Protein AF-A0A7S0H0P0-F1 (afdb_monomer_lite)

pLDDT: mean 80.47, std 17.63, range [34.38, 97.94]

Foldseek 3Di:
DPPDPVCVVCVCVQAHADDHDDDQDADPDPVCVVVRVVSVVVVVVSVPGDHDHDDDDDPVRVVVVVVVVVVVVVVVVVVCVVVVPDDPPPDDDDDDDDDDDDDDDPDDDPVVPVVVVVVVVVVVVVVVVVVVVVVVVVVVVVVVVVVVVVVVVVVVVVVVVVVVVVVVVVVVVVVVVVVVVVVVVVVVVVVVVVVVVVVVVVVVVVVVVVVVVVVVVVVVVVVVVVVVVVVVVVVD

Secondary structure (DSSP, 8-state):
--S-HHHHHTTTTTTSSS-----------GGGHHHHHHHHHHHHHHHT----------HHHHHHHHHHHHHHHHHHHHHHHHTTPPP---S------------------SSHHHHHHHHHHHHHHHHHHHHHHHHHHHHHHHHHHHHHHHHHHHHHHHHHHHHHHHHHHHHHHHHHHHHHHHHHHHHHHHHHHHHHHHHHHHHHHHHHHHHHHHHHHHHHHHHHHHHHHHHHTT--

Sequence (236 aa):
YRDSKLTRLLQDSLGGNTKTVMIAAASPADYNYDETLSTLRYANRAKNIKNKPVKNEDPKDALLREYQEEIKRLKQMLQMQQTGAPMPTDGPVDPAGPKVRVQQGMVKVVEEQEDIGLMKQELVHAQQEAERKAKEMEDRLIEEREKIEELMREREQMLKGESSQIAQLMNEREALMKEKEALRQKMAENQARKEKLKKTKGLGALLKKAKKSQETAGENNTVSDQKQEAAKLKEW

Radius of gyration: 52.79 Å; chains: 1; bounding box: 122×43×160 Å

InterPro domains:
  IPR001752 Kinesin motor domain [PF00225] (1-49)
  IPR001752 Kinesin motor domain [PS50067] (1-49)
  IPR027417 P-loop containing nucleoside triphosphate hydrolase [SSF52540] (1-83)
  IPR036961 Kinesin motor domain superfamily [G3DSA:3.40.850.10] (1-87)

Organism: NCBI:txid1561963

Structure (mmCIF, N/CA/C/O backbone):
data_AF-A0A7S0H0P0-F1
#
_entry.id   AF-A0A7S0H0P0-F1
#
loop_
_atom_site.group_PDB
_atom_site.id
_atom_site.type_symbol
_atom_site.label_atom_id
_atom_site.label_alt_id
_atom_site.label_comp_id
_atom_site.label_asym_id
_atom_site.label_entity_id
_atom_site.label_seq_id
_atom_site.pdbx_PDB_ins_code
_atom_site.Cartn_x
_atom_site.Cartn_y
_atom_site.Cartn_z
_atom_site.occupancy
_atom_site.B_iso_or_equiv
_atom_site.auth_seq_id
_atom_site.auth_comp_id
_atom_site.auth_asym_id
_atom_site.auth_atom_id
_atom_site.pdbx_PDB_model_num
ATOM 1 N N . TYR A 1 1 ? -12.595 -8.031 -4.115 1.00 88.81 1 TYR A N 1
ATOM 2 C CA . TYR A 1 1 ? -11.388 -7.833 -3.276 1.00 88.81 1 TYR A CA 1
ATOM 3 C C . TYR A 1 1 ? -10.431 -9.025 -3.242 1.00 88.81 1 TYR A C 1
ATOM 5 O O . TYR A 1 1 ? -9.311 -8.843 -2.788 1.00 88.81 1 TYR A O 1
ATOM 13 N N . ARG A 1 2 ? -10.822 -10.248 -3.648 1.00 94.25 2 ARG A N 1
ATOM 14 C CA . ARG A 1 2 ? -9.946 -11.435 -3.530 1.00 94.25 2 ARG A CA 1
ATOM 15 C C . ARG A 1 2 ? -9.185 -11.793 -4.808 1.00 94.25 2 ARG A C 1
ATOM 17 O O . ARG A 1 2 ? -8.190 -12.501 -4.719 1.00 94.25 2 ARG A O 1
ATOM 24 N N . ASP A 1 3 ? -9.601 -11.250 -5.946 1.00 93.12 3 ASP A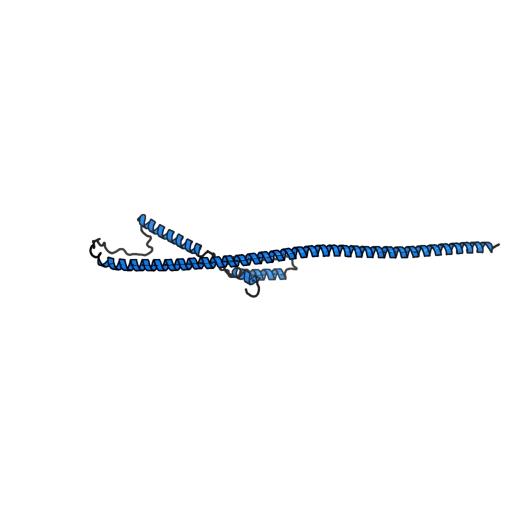 N 1
ATOM 25 C CA . ASP A 1 3 ? -9.036 -11.594 -7.256 1.00 93.12 3 ASP A CA 1
ATOM 26 C C . ASP A 1 3 ? -7.611 -11.054 -7.451 1.00 93.12 3 ASP A C 1
ATOM 28 O O . ASP A 1 3 ? -6.857 -11.562 -8.275 1.00 93.12 3 ASP A O 1
ATOM 32 N N . SER A 1 4 ? -7.203 -10.037 -6.681 1.00 96.94 4 SER A N 1
ATOM 33 C CA . SER A 1 4 ? -5.834 -9.519 -6.711 1.00 96.94 4 SER A CA 1
ATOM 34 C C . SER A 1 4 ? -5.355 -9.036 -5.345 1.00 96.94 4 SER A C 1
ATOM 36 O O . SER A 1 4 ? -6.129 -8.529 -4.532 1.00 96.94 4 SER A O 1
ATOM 38 N N . LYS A 1 5 ? -4.039 -9.127 -5.108 1.00 96.31 5 LYS A N 1
ATOM 39 C CA . LYS A 1 5 ? -3.403 -8.600 -3.886 1.00 96.31 5 LYS A CA 1
ATOM 40 C C . LYS A 1 5 ? -3.644 -7.093 -3.724 1.00 96.31 5 LYS A C 1
ATOM 42 O O . LYS A 1 5 ? -3.907 -6.640 -2.617 1.00 96.31 5 LYS A O 1
ATOM 47 N N . LEU A 1 6 ? -3.623 -6.339 -4.827 1.00 95.88 6 LEU A N 1
ATOM 48 C CA . LEU A 1 6 ? -3.887 -4.898 -4.819 1.00 95.88 6 LEU A CA 1
ATOM 49 C C . LEU A 1 6 ? -5.306 -4.583 -4.328 1.00 95.88 6 LEU A C 1
ATOM 51 O O . LEU A 1 6 ? -5.476 -3.777 -3.420 1.00 95.88 6 LEU A O 1
ATOM 55 N N . THR A 1 7 ? -6.327 -5.252 -4.876 1.00 94.38 7 THR A N 1
ATOM 56 C CA . THR A 1 7 ? -7.722 -5.014 -4.456 1.00 94.38 7 THR A CA 1
ATOM 57 C C . THR A 1 7 ? -8.013 -5.515 -3.045 1.00 94.38 7 THR A C 1
ATOM 59 O O . THR A 1 7 ? -8.966 -5.046 -2.430 1.00 94.38 7 THR A O 1
ATOM 62 N N . ARG A 1 8 ? -7.188 -6.422 -2.511 1.00 95.19 8 ARG A N 1
ATOM 63 C CA . ARG A 1 8 ? -7.243 -6.839 -1.108 1.00 95.19 8 ARG A CA 1
ATOM 64 C C . ARG A 1 8 ? -6.708 -5.760 -0.171 1.00 95.19 8 ARG A C 1
ATOM 66 O O . ARG A 1 8 ? -7.333 -5.487 0.843 1.00 95.19 8 ARG A O 1
ATOM 73 N N . LEU A 1 9 ? -5.589 -5.128 -0.523 1.00 94.81 9 LEU A N 1
ATOM 74 C CA . LEU A 1 9 ? -5.034 -4.012 0.254 1.00 94.81 9 LEU A CA 1
ATOM 75 C C . LEU A 1 9 ? -5.927 -2.766 0.194 1.00 94.81 9 LEU A C 1
ATOM 77 O O . LEU A 1 9 ? -6.021 -2.027 1.163 1.00 94.81 9 LEU A O 1
ATOM 81 N N . LEU A 1 10 ? -6.609 -2.547 -0.932 1.00 95.19 10 LEU A N 1
ATOM 82 C CA . LEU A 1 10 ? -7.503 -1.404 -1.136 1.00 95.19 10 LEU A CA 1
ATOM 83 C C . LEU A 1 10 ? -8.953 -1.658 -0.698 1.00 95.19 10 LEU A C 1
ATOM 85 O O . LEU A 1 10 ? -9.823 -0.846 -1.010 1.00 95.19 10 LEU A O 1
ATOM 89 N N . GLN A 1 11 ? -9.230 -2.762 -0.002 1.00 93.81 11 GLN A N 1
ATOM 90 C CA . GLN A 1 11 ? -10.586 -3.125 0.410 1.00 93.81 11 GLN A CA 1
ATOM 91 C C . GLN A 1 11 ? -11.253 -2.011 1.232 1.00 93.81 11 GLN A C 1
ATOM 93 O O . GLN A 1 11 ? -12.392 -1.643 0.945 1.00 93.81 11 GLN A O 1
ATOM 98 N N . ASP A 1 12 ? -10.526 -1.419 2.181 1.00 92.94 12 ASP A N 1
ATOM 99 C CA . ASP A 1 12 ? -11.063 -0.345 3.025 1.00 92.94 12 ASP A CA 1
ATOM 100 C C . ASP A 1 12 ? -11.246 0.970 2.258 1.00 92.94 12 ASP A C 1
ATOM 102 O O . ASP A 1 12 ? -12.177 1.735 2.520 1.00 92.94 12 ASP A O 1
ATOM 106 N N . SER A 1 13 ? -10.413 1.196 1.242 1.00 93.38 13 SER A N 1
ATOM 107 C CA . SER A 1 13 ? -10.471 2.376 0.379 1.00 93.38 13 SER A CA 1
ATOM 108 C C . SER A 1 13 ? -11.647 2.358 -0.604 1.00 93.38 13 SER A C 1
ATOM 110 O O . SER A 1 13 ? -12.082 3.417 -1.051 1.00 93.38 13 SER A O 1
ATOM 112 N N . LEU A 1 14 ? -12.177 1.188 -0.964 1.00 92.06 14 LEU A N 1
ATOM 113 C CA . LEU A 1 14 ? -13.203 1.034 -2.005 1.00 92.06 14 LEU A CA 1
ATOM 114 C C . LEU A 1 14 ? -14.554 0.579 -1.434 1.00 92.06 14 LEU A C 1
ATOM 116 O O . LEU A 1 14 ? -15.193 -0.308 -1.986 1.00 92.06 14 LEU A O 1
ATOM 120 N N . GLY A 1 15 ? -15.006 1.203 -0.347 1.00 88.69 15 GLY A N 1
ATOM 121 C CA . GLY A 1 15 ? -16.297 0.910 0.288 1.00 88.69 15 GLY A CA 1
ATOM 122 C C . GLY A 1 15 ? -16.217 0.604 1.784 1.00 88.69 15 GLY A C 1
ATOM 123 O O . GLY A 1 15 ? -17.213 0.169 2.360 1.00 88.69 15 GLY A O 1
ATOM 124 N N . GLY A 1 16 ? -15.058 0.808 2.416 1.00 93.62 16 GLY A N 1
ATOM 125 C CA . GLY A 1 16 ? -14.845 0.576 3.842 1.00 93.62 16 GLY A CA 1
ATOM 126 C C . GLY A 1 16 ? -14.662 1.859 4.654 1.00 93.62 16 GLY A C 1
ATOM 127 O O . GLY A 1 16 ? -15.247 2.912 4.365 1.00 93.62 16 GLY A O 1
ATOM 128 N N . ASN A 1 17 ? -13.855 1.742 5.709 1.00 94.44 17 ASN A N 1
ATOM 129 C CA . ASN A 1 17 ? -13.573 2.810 6.658 1.00 94.44 17 ASN A CA 1
ATOM 130 C C . ASN A 1 17 ? -12.356 3.642 6.219 1.00 94.44 17 ASN A C 1
ATOM 132 O O . ASN A 1 17 ? -11.269 3.540 6.784 1.00 94.44 17 ASN A O 1
ATOM 136 N N . THR A 1 18 ? -12.508 4.447 5.168 1.00 95.06 18 THR A N 1
ATOM 137 C CA . THR A 1 18 ? -11.457 5.367 4.700 1.00 95.06 18 THR A CA 1
ATOM 138 C C . THR A 1 18 ? -12.072 6.541 3.938 1.00 95.06 18 THR A C 1
ATOM 140 O O . THR A 1 18 ? -13.067 6.387 3.226 1.00 95.06 18 THR A O 1
ATOM 143 N N . LYS A 1 19 ? -11.473 7.732 4.059 1.00 94.31 19 LYS A N 1
ATOM 144 C CA . LYS A 1 19 ? -11.759 8.871 3.173 1.00 94.31 19 LYS A CA 1
ATOM 145 C C . LYS A 1 19 ? -10.871 8.765 1.936 1.00 94.31 19 LYS A C 1
ATOM 147 O O . LYS A 1 19 ? -9.679 9.045 2.011 1.00 94.31 19 LYS A O 1
ATOM 152 N N . THR A 1 20 ? -11.446 8.344 0.816 1.00 95.06 20 THR A N 1
ATOM 153 C CA . THR A 1 20 ? -10.679 8.004 -0.389 1.00 95.06 20 THR A CA 1
ATOM 154 C C . THR A 1 20 ? -10.850 9.055 -1.475 1.00 95.06 20 THR A C 1
ATOM 156 O O . THR A 1 20 ? -11.963 9.493 -1.758 1.00 95.06 20 THR A O 1
ATOM 159 N N . VAL A 1 21 ? -9.737 9.429 -2.110 1.00 95.12 21 VAL A N 1
ATOM 160 C CA . VAL A 1 21 ? -9.695 10.308 -3.284 1.00 95.12 21 VAL A CA 1
ATOM 161 C C . VAL A 1 21 ? -9.002 9.557 -4.413 1.00 95.12 21 VAL A C 1
ATOM 163 O O . VAL A 1 21 ? -7.935 8.981 -4.216 1.00 95.12 21 VAL A O 1
ATOM 166 N N . MET A 1 22 ? -9.608 9.565 -5.599 1.00 95.62 22 MET A N 1
ATOM 167 C CA . MET A 1 22 ? -9.016 9.008 -6.811 1.00 95.62 22 MET A CA 1
ATOM 168 C C . MET A 1 22 ? -8.622 10.149 -7.750 1.00 95.62 22 MET A C 1
ATOM 170 O O . MET A 1 22 ? -9.451 10.998 -8.071 1.00 95.62 22 MET A O 1
ATOM 174 N N . ILE A 1 23 ? -7.374 10.140 -8.218 1.00 96.50 23 ILE A N 1
ATOM 175 C CA . ILE A 1 23 ? -6.881 11.063 -9.244 1.00 96.50 23 ILE A CA 1
ATOM 176 C C . ILE A 1 23 ? -6.783 10.292 -10.558 1.00 96.50 23 ILE A C 1
ATOM 178 O O . ILE A 1 23 ? -6.072 9.293 -10.646 1.00 96.50 23 ILE A O 1
ATOM 182 N N . ALA A 1 24 ? -7.511 10.750 -11.572 1.00 96.75 24 ALA A N 1
ATOM 183 C CA . ALA A 1 24 ? -7.422 10.216 -12.923 1.00 96.75 24 ALA A CA 1
ATOM 184 C C . ALA A 1 24 ? -6.449 11.074 -13.740 1.00 96.75 24 ALA A C 1
ATOM 186 O O . ALA A 1 24 ? -6.715 12.249 -13.983 1.00 96.75 24 ALA A O 1
ATOM 187 N N . ALA A 1 25 ? -5.329 10.487 -14.156 1.00 95.62 25 ALA A N 1
ATOM 188 C CA . ALA A 1 25 ? -4.399 11.120 -15.082 1.00 95.62 25 ALA A CA 1
ATOM 189 C C . ALA A 1 25 ? -4.774 10.727 -16.516 1.00 95.62 25 ALA A C 1
ATOM 191 O O . ALA A 1 25 ? -4.884 9.541 -16.818 1.00 95.62 25 ALA A O 1
ATOM 192 N N . ALA A 1 26 ? -4.978 11.715 -17.384 1.00 96.00 26 ALA A N 1
ATOM 193 C CA . ALA A 1 26 ? -5.356 11.505 -18.778 1.00 96.00 26 ALA A CA 1
ATOM 194 C C . ALA A 1 26 ? -4.515 12.386 -19.706 1.00 96.00 26 ALA A C 1
ATOM 196 O O . ALA A 1 26 ? -4.108 13.487 -19.331 1.00 96.00 26 ALA A O 1
ATOM 197 N N . SER A 1 27 ? -4.266 11.893 -20.920 1.00 96.75 27 SER A N 1
ATOM 198 C CA . SER A 1 27 ? -3.537 12.628 -21.952 1.00 96.75 27 SER A CA 1
ATOM 199 C C . SER A 1 27 ? -4.519 13.347 -22.883 1.00 96.75 27 SER A C 1
ATOM 201 O O . SER A 1 27 ? -5.499 12.727 -23.304 1.00 96.75 27 SER A O 1
ATOM 203 N N . PRO A 1 28 ? -4.267 14.620 -23.242 1.00 95.00 28 PRO A N 1
ATOM 204 C CA . PRO A 1 28 ? -5.107 15.357 -24.184 1.00 95.00 28 PRO A CA 1
ATOM 205 C C . PRO A 1 28 ? -4.844 14.990 -25.655 1.00 95.00 28 PRO A C 1
ATOM 207 O O . PRO A 1 28 ? -5.491 15.551 -26.534 1.00 95.00 28 PRO A O 1
ATOM 210 N N . ALA A 1 29 ? -3.883 14.107 -25.942 1.00 97.25 29 ALA A N 1
ATOM 211 C CA . ALA A 1 29 ? -3.539 13.739 -27.310 1.00 97.25 29 ALA A CA 1
ATOM 212 C C . ALA A 1 29 ? -4.622 12.866 -27.970 1.00 97.25 29 ALA A C 1
ATOM 214 O O . ALA A 1 29 ? -5.203 11.985 -27.335 1.00 97.25 29 ALA A O 1
ATOM 215 N N . ASP A 1 30 ? -4.843 13.088 -29.262 1.00 95.75 30 ASP A N 1
ATOM 216 C CA . ASP A 1 30 ? -5.843 12.420 -30.099 1.00 95.75 30 ASP A CA 1
ATOM 217 C C . ASP A 1 30 ? -5.628 10.904 -30.199 1.00 95.75 30 ASP A C 1
ATOM 219 O O . ASP A 1 30 ? -6.574 10.132 -30.055 1.00 95.75 30 ASP A O 1
ATOM 223 N N . TYR A 1 31 ? -4.381 10.458 -30.341 1.00 96.75 31 TYR A N 1
ATOM 224 C CA . TYR A 1 31 ? -4.048 9.032 -30.386 1.00 96.75 31 TYR A CA 1
ATOM 225 C C . TYR A 1 31 ? -4.326 8.285 -29.067 1.00 96.75 31 TYR A C 1
ATOM 227 O O . TYR A 1 31 ? -4.373 7.059 -29.065 1.00 96.75 31 TYR A O 1
ATOM 235 N N . ASN A 1 32 ? -4.531 8.998 -27.951 1.00 96.56 32 ASN A N 1
ATOM 236 C CA . ASN A 1 32 ? -4.882 8.421 -26.647 1.00 96.56 32 ASN A CA 1
ATOM 237 C C . ASN A 1 32 ? -6.390 8.473 -26.354 1.00 96.56 32 ASN A C 1
ATOM 239 O O . ASN A 1 32 ? -6.796 8.203 -25.222 1.00 96.56 32 ASN A O 1
ATOM 243 N N . TYR A 1 33 ? -7.224 8.836 -27.333 1.00 97.19 33 TYR A N 1
ATOM 244 C CA . TYR A 1 33 ? -8.657 9.050 -27.131 1.00 97.19 33 TYR A CA 1
ATOM 245 C C . TYR A 1 33 ? -9.350 7.875 -26.420 1.00 97.19 33 TYR A C 1
ATOM 247 O O . TYR A 1 33 ? -10.044 8.086 -25.421 1.00 97.19 33 TYR A O 1
ATOM 255 N N . ASP A 1 34 ? -9.110 6.641 -26.871 1.00 97.06 34 ASP A N 1
ATOM 256 C CA . ASP A 1 34 ? -9.764 5.444 -26.326 1.00 97.06 34 ASP A CA 1
ATOM 257 C C . ASP A 1 34 ? -9.352 5.144 -24.874 1.00 97.06 34 ASP A C 1
ATOM 259 O O . ASP A 1 34 ? -10.194 4.806 -24.030 1.00 97.06 34 ASP A O 1
ATOM 263 N N . GLU A 1 35 ? -8.073 5.328 -24.544 1.00 97.69 35 GLU A N 1
ATOM 264 C CA . GLU A 1 35 ? -7.543 5.129 -23.188 1.00 97.69 35 GLU A CA 1
ATOM 265 C C . GLU A 1 35 ? -8.005 6.232 -22.230 1.00 97.69 35 GLU A C 1
ATOM 267 O O . GLU A 1 35 ? -8.423 5.964 -21.096 1.00 97.69 35 GLU A O 1
ATOM 272 N N . THR A 1 36 ? -8.015 7.482 -22.698 1.00 97.94 36 THR A N 1
ATOM 273 C CA . THR A 1 36 ? -8.554 8.622 -21.950 1.00 97.94 36 THR A CA 1
ATOM 274 C C . THR A 1 36 ? -10.043 8.413 -21.660 1.00 97.94 36 THR A C 1
ATOM 276 O O . THR A 1 36 ? -10.481 8.584 -20.518 1.00 97.94 36 THR A O 1
ATOM 279 N N . LEU A 1 37 ? -10.828 7.958 -22.642 1.00 96.81 37 LEU A N 1
ATOM 280 C CA . LEU A 1 37 ? -12.247 7.652 -22.456 1.00 96.81 37 LEU A CA 1
ATOM 281 C C . LEU A 1 37 ? -12.459 6.510 -21.451 1.00 96.81 37 LEU A C 1
ATOM 283 O O . LEU A 1 37 ? -13.327 6.604 -20.576 1.00 96.81 37 LEU A O 1
ATOM 287 N N . SER A 1 38 ? -11.657 5.449 -21.537 1.00 97.94 38 SER A N 1
ATOM 288 C CA . SER A 1 38 ? -11.712 4.310 -20.612 1.00 97.94 38 SER A CA 1
ATOM 289 C C . SER A 1 38 ? -11.380 4.723 -19.175 1.00 97.94 38 SER A C 1
ATOM 291 O O . SER A 1 38 ? -12.109 4.367 -18.240 1.00 97.94 38 SER A O 1
ATOM 293 N N . THR A 1 39 ? -10.356 5.561 -19.003 1.00 97.88 39 THR A N 1
ATOM 294 C CA . THR A 1 39 ? -9.951 6.130 -17.711 1.00 97.88 39 THR A CA 1
ATOM 295 C C . THR A 1 39 ? -11.067 6.977 -17.101 1.00 97.88 39 THR A C 1
ATOM 297 O O . THR A 1 39 ? -11.439 6.774 -15.943 1.00 97.88 39 THR A O 1
ATOM 300 N N . LEU A 1 40 ? -11.673 7.877 -17.883 1.00 97.25 40 LEU A N 1
ATOM 301 C CA . LEU A 1 40 ? -12.772 8.733 -17.425 1.00 97.25 40 LEU A CA 1
ATOM 302 C C . LEU A 1 40 ? -14.022 7.928 -17.052 1.00 97.25 40 LEU A C 1
ATOM 304 O O . LEU A 1 40 ? -14.654 8.197 -16.028 1.00 97.25 40 LEU A O 1
ATOM 308 N N . ARG A 1 41 ? -14.363 6.894 -17.831 1.00 97.50 41 ARG A N 1
ATOM 309 C CA . ARG A 1 41 ? -15.471 5.978 -17.507 1.00 97.50 41 ARG A CA 1
ATOM 310 C C . ARG A 1 41 ? -15.224 5.233 -16.199 1.00 97.50 41 ARG A C 1
ATOM 312 O O . ARG A 1 41 ? -16.153 5.046 -15.412 1.00 97.50 41 ARG A O 1
ATOM 319 N N . TYR A 1 42 ? -13.990 4.801 -15.951 1.00 97.38 42 TYR A N 1
ATOM 320 C CA . TYR A 1 42 ? -13.629 4.176 -14.684 1.00 97.38 42 TYR A CA 1
ATOM 321 C C . TYR A 1 42 ? -13.715 5.171 -13.518 1.00 97.38 42 TYR A C 1
ATOM 323 O O . TYR A 1 42 ? -14.364 4.863 -12.520 1.00 97.38 42 TYR A O 1
ATOM 331 N N . ALA A 1 43 ? -13.177 6.384 -13.673 1.00 97.62 43 ALA A N 1
ATOM 332 C CA . ALA A 1 43 ? -13.280 7.444 -12.668 1.00 97.62 43 ALA A CA 1
ATOM 333 C C . ALA A 1 43 ? -14.741 7.782 -12.327 1.00 97.62 43 ALA A C 1
ATOM 335 O O . ALA A 1 43 ? -15.086 7.924 -11.155 1.00 97.62 43 ALA A O 1
ATOM 336 N N . ASN A 1 44 ? -15.624 7.837 -13.328 1.00 96.50 44 ASN A N 1
ATOM 337 C CA . ASN A 1 44 ? -17.049 8.075 -13.108 1.00 96.50 44 ASN A CA 1
ATOM 338 C C . ASN A 1 44 ? -17.706 6.954 -12.283 1.00 96.50 44 ASN A C 1
ATOM 340 O O . ASN A 1 44 ? -18.500 7.222 -11.385 1.00 96.50 44 ASN A O 1
ATOM 344 N N . ARG A 1 45 ? -17.342 5.688 -12.530 1.00 96.44 45 ARG A N 1
ATOM 345 C CA . ARG A 1 45 ? -17.805 4.565 -11.695 1.00 96.44 45 ARG A CA 1
ATOM 346 C C . ARG A 1 45 ? -17.260 4.659 -10.271 1.00 96.44 45 ARG A C 1
ATOM 348 O O . ARG A 1 45 ? -18.025 4.497 -9.325 1.00 96.44 45 ARG A O 1
ATOM 355 N N . ALA A 1 46 ? -15.971 4.962 -10.122 1.00 95.00 46 ALA A N 1
ATOM 356 C CA . ALA A 1 46 ? -15.317 5.088 -8.822 1.00 95.00 46 ALA A CA 1
ATOM 357 C C . ALA A 1 46 ? -15.906 6.229 -7.975 1.00 95.00 46 ALA A C 1
ATOM 359 O O . ALA A 1 46 ? -16.089 6.062 -6.773 1.00 95.00 46 ALA A O 1
ATOM 360 N N . LYS A 1 47 ? -16.296 7.348 -8.602 1.00 95.06 47 LYS A N 1
ATOM 361 C CA . LYS A 1 47 ? -16.978 8.477 -7.945 1.00 95.06 47 LYS A CA 1
ATOM 362 C C . LYS A 1 47 ? -18.262 8.063 -7.216 1.00 95.06 47 LYS A C 1
ATOM 364 O O . LYS A 1 47 ? -18.628 8.686 -6.224 1.00 95.06 47 LYS A O 1
ATOM 369 N N . ASN A 1 48 ? -18.952 7.032 -7.701 1.00 94.62 48 ASN A N 1
ATOM 370 C CA . ASN A 1 48 ? -20.223 6.584 -7.130 1.00 94.62 48 ASN A CA 1
ATOM 371 C C . ASN A 1 48 ? -20.056 5.622 -5.942 1.00 94.62 48 ASN A C 1
ATOM 373 O O . ASN A 1 48 ? -21.051 5.243 -5.321 1.00 94.62 48 ASN A O 1
ATOM 377 N N . ILE A 1 49 ? -18.824 5.228 -5.609 1.00 94.44 49 ILE A N 1
ATOM 378 C CA . ILE A 1 49 ? -18.539 4.387 -4.446 1.00 94.44 49 ILE A CA 1
ATOM 379 C C . ILE A 1 49 ? -18.712 5.229 -3.178 1.00 94.44 49 ILE A C 1
ATOM 381 O O . ILE A 1 49 ? -18.108 6.290 -3.028 1.00 94.44 49 ILE A O 1
ATOM 385 N N . LYS A 1 50 ? -19.553 4.754 -2.253 1.00 93.94 50 LYS A N 1
ATOM 386 C CA . LYS A 1 50 ? -19.824 5.423 -0.975 1.00 93.94 50 LYS A CA 1
ATOM 387 C C . LYS A 1 50 ? -19.069 4.724 0.152 1.00 93.94 50 LYS A C 1
ATOM 389 O O . LYS A 1 50 ? -19.418 3.604 0.516 1.00 93.94 50 LYS A O 1
ATOM 394 N N . ASN A 1 51 ? -18.090 5.413 0.732 1.00 94.06 51 ASN A N 1
ATOM 395 C CA . ASN A 1 51 ? -17.381 4.945 1.925 1.00 94.06 51 ASN A CA 1
ATOM 396 C C . ASN A 1 51 ? -18.097 5.403 3.204 1.00 94.06 51 ASN A C 1
ATOM 398 O O . ASN A 1 51 ? -18.822 6.402 3.201 1.00 94.06 51 ASN A O 1
ATOM 402 N N . LYS A 1 52 ? -17.861 4.690 4.310 1.00 93.50 52 LYS A N 1
ATOM 403 C CA . LYS A 1 52 ? -18.384 5.023 5.644 1.00 93.50 52 LYS A CA 1
ATOM 404 C C . LYS A 1 52 ? -17.215 5.229 6.611 1.00 93.50 52 LYS A C 1
ATOM 406 O O . LYS A 1 52 ? -16.907 4.323 7.383 1.00 93.50 52 LYS A O 1
ATOM 411 N N . PRO A 1 53 ? -16.520 6.378 6.539 1.00 93.06 53 PRO A N 1
ATOM 412 C CA . PRO A 1 53 ? -15.401 6.646 7.425 1.00 93.06 53 PRO A CA 1
ATOM 413 C C . PRO A 1 53 ? -15.895 6.846 8.865 1.00 93.06 53 PRO A C 1
ATOM 415 O O . PRO A 1 53 ? -16.758 7.682 9.124 1.00 93.06 53 PRO A O 1
ATOM 418 N N . VAL A 1 54 ? -15.311 6.098 9.791 1.00 90.31 54 VAL A N 1
ATOM 419 C CA . VAL A 1 54 ? -15.500 6.162 11.239 1.00 90.31 54 VAL A CA 1
ATOM 420 C C . VAL A 1 54 ? -14.149 6.502 11.859 1.00 90.31 54 VAL A C 1
ATOM 422 O O . VAL A 1 54 ? -13.104 6.044 11.396 1.00 90.31 54 VAL A O 1
ATOM 425 N N . LYS A 1 55 ? -14.150 7.345 12.893 1.00 88.44 55 LYS A N 1
ATOM 426 C CA . LYS A 1 55 ? -12.919 7.677 13.609 1.00 88.44 55 LYS A CA 1
ATOM 427 C C . LYS A 1 55 ? -12.432 6.425 14.341 1.00 88.44 55 LYS A C 1
ATOM 429 O O . LYS A 1 55 ? -13.148 5.896 15.184 1.00 88.44 55 LYS A O 1
ATOM 434 N N . ASN A 1 56 ? -11.234 5.963 13.999 1.00 87.12 56 ASN A N 1
ATOM 435 C CA . ASN A 1 56 ? -10.580 4.874 14.714 1.00 87.12 56 ASN A CA 1
ATOM 436 C C . ASN A 1 56 ? -10.018 5.456 16.010 1.00 87.12 56 ASN A C 1
ATOM 438 O O . ASN A 1 56 ? -9.011 6.160 15.984 1.00 87.12 56 ASN A O 1
ATOM 442 N N . GLU A 1 57 ? -10.729 5.237 17.107 1.00 84.12 57 GLU A N 1
ATOM 443 C CA . GLU A 1 57 ? -10.273 5.565 18.454 1.00 84.12 57 GLU A CA 1
ATOM 444 C C . GLU A 1 57 ? -9.867 4.268 19.140 1.00 84.12 57 GLU A C 1
ATOM 446 O O . GLU A 1 57 ? -10.539 3.245 18.980 1.00 84.12 57 GLU A O 1
ATOM 451 N N . ASP A 1 58 ? -8.773 4.306 19.896 1.00 86.25 58 ASP A N 1
ATOM 452 C CA . ASP A 1 58 ? -8.412 3.169 20.726 1.00 86.25 58 ASP A CA 1
ATOM 453 C C . ASP A 1 58 ? -9.498 2.951 21.787 1.00 86.25 58 ASP A C 1
ATOM 455 O O . ASP A 1 58 ? -10.038 3.919 22.330 1.00 86.25 58 ASP A O 1
ATOM 459 N N . PRO A 1 59 ? -9.824 1.696 22.139 1.00 79.50 59 PRO A N 1
ATOM 460 C CA . PRO A 1 59 ? -10.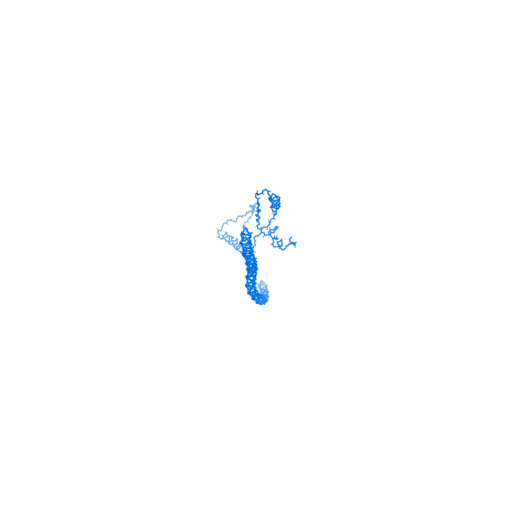878 1.403 23.111 1.00 79.50 59 PRO A CA 1
ATOM 461 C C . PRO A 1 59 ? -10.615 2.065 24.471 1.00 79.50 59 PRO A C 1
ATOM 463 O O . PRO A 1 59 ? -11.551 2.437 25.172 1.00 79.50 59 PRO A O 1
ATOM 466 N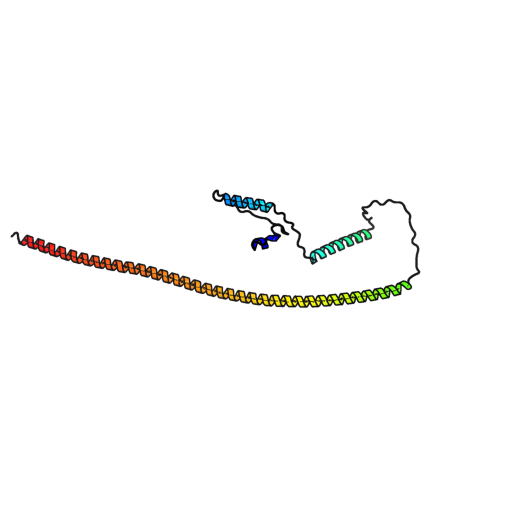 N . LYS A 1 60 ? -9.338 2.269 24.820 1.00 82.81 60 LYS A N 1
ATOM 467 C CA . LYS A 1 60 ? -8.926 3.007 26.020 1.00 82.81 60 LYS A CA 1
ATOM 468 C C . LYS A 1 60 ? -9.245 4.499 25.918 1.00 82.81 60 LYS A C 1
ATOM 470 O O . LYS A 1 60 ? -9.750 5.063 26.881 1.00 82.81 60 LYS A O 1
ATOM 475 N N . ASP A 1 61 ? -8.999 5.116 24.765 1.00 83.12 61 ASP A N 1
ATOM 476 C CA . ASP A 1 61 ? -9.254 6.541 24.532 1.00 83.12 61 ASP A CA 1
ATOM 477 C C . ASP A 1 61 ? -10.751 6.839 24.421 1.00 83.12 61 ASP A C 1
ATOM 479 O O . ASP A 1 61 ? -11.220 7.853 24.938 1.00 83.12 61 ASP A O 1
ATOM 483 N N . ALA A 1 62 ? -11.515 5.935 23.800 1.00 82.81 62 ALA A N 1
ATOM 484 C CA . ALA A 1 62 ? -12.971 6.012 23.755 1.00 82.81 62 ALA A CA 1
ATOM 485 C C . ALA A 1 62 ? -13.569 5.960 25.171 1.00 82.81 62 ALA A C 1
ATOM 487 O O . ALA A 1 62 ? -14.361 6.830 25.536 1.00 82.81 62 ALA A O 1
ATOM 488 N N . LEU A 1 63 ? -13.121 4.999 25.990 1.00 85.31 63 LEU A N 1
ATOM 489 C CA . LEU A 1 63 ? -13.559 4.853 27.379 1.00 85.31 63 LEU A CA 1
ATOM 490 C C . LEU A 1 63 ? -13.126 6.045 28.244 1.00 85.31 63 LEU A C 1
ATOM 492 O O . LEU A 1 63 ? -13.895 6.543 29.061 1.00 85.31 63 LEU A O 1
ATOM 496 N N . LEU A 1 64 ? -11.905 6.548 28.044 1.00 86.19 64 LEU A N 1
ATOM 497 C CA . LEU A 1 64 ? -11.412 7.721 28.756 1.00 86.19 64 LEU A CA 1
ATOM 498 C C . LEU A 1 64 ? -12.228 8.972 28.406 1.00 86.19 64 LEU A C 1
ATOM 500 O O . LEU A 1 64 ? -12.516 9.769 29.299 1.00 86.19 64 LEU A O 1
ATOM 504 N N . ARG A 1 65 ? -12.636 9.139 27.141 1.00 86.12 65 ARG A N 1
ATOM 505 C CA . ARG A 1 65 ? -13.513 10.240 26.722 1.00 86.12 65 ARG A CA 1
ATOM 506 C C . ARG A 1 65 ? -14.890 10.129 27.368 1.00 86.12 65 ARG A C 1
ATOM 508 O O . ARG A 1 65 ? -15.373 11.120 27.905 1.00 86.12 65 ARG A O 1
ATOM 515 N N . GLU A 1 66 ? -15.483 8.940 27.365 1.00 88.25 66 GLU A N 1
ATOM 516 C CA . GLU A 1 66 ? -16.774 8.683 28.012 1.00 88.25 66 GLU A CA 1
ATOM 517 C C . GLU A 1 66 ? -16.714 8.987 29.516 1.00 88.25 66 GLU A C 1
ATOM 519 O O . GLU A 1 66 ? -17.548 9.726 30.039 1.00 88.25 66 GLU A O 1
ATOM 524 N N . TYR A 1 67 ? -15.661 8.537 30.205 1.00 89.69 67 TYR A N 1
ATOM 525 C CA . TYR A 1 67 ? -15.444 8.875 31.612 1.00 89.69 67 TYR A CA 1
ATOM 526 C C . TYR A 1 67 ? -15.230 10.371 31.840 1.00 89.69 67 TYR A C 1
ATOM 528 O O . TYR A 1 67 ? -15.749 10.920 32.810 1.00 89.69 67 TYR A O 1
ATOM 536 N N . GLN A 1 68 ? -14.497 11.066 30.970 1.00 87.94 68 GLN A N 1
ATOM 537 C CA . GLN A 1 68 ? -14.327 12.517 31.080 1.00 87.94 68 GLN A CA 1
ATOM 538 C C . GLN A 1 68 ? -15.644 13.273 30.864 1.00 87.94 68 GLN A C 1
ATOM 540 O O . GLN A 1 68 ? -15.912 14.244 31.579 1.00 87.94 68 GLN A O 1
ATOM 545 N N . GLU A 1 69 ? -16.467 12.839 29.909 1.00 91.25 69 GLU A N 1
ATOM 546 C CA . GLU A 1 69 ? -17.793 13.399 29.646 1.00 91.25 69 GLU A CA 1
ATOM 547 C C . GLU A 1 69 ? -18.733 13.178 30.838 1.00 91.25 69 GLU A C 1
ATOM 549 O O . GLU A 1 69 ? -19.372 14.132 31.293 1.00 91.25 69 GLU A O 1
ATOM 554 N N . GLU A 1 70 ? -18.740 11.979 31.423 1.00 90.62 70 GLU A N 1
ATOM 555 C CA . GLU A 1 70 ? -19.568 11.669 32.590 1.00 90.62 70 GLU A CA 1
ATOM 556 C C . GLU A 1 70 ? -19.088 12.419 33.843 1.00 90.62 70 GLU A C 1
ATOM 558 O O . GLU A 1 70 ? -19.889 13.036 34.546 1.00 90.62 70 GLU A O 1
ATOM 563 N N . ILE A 1 71 ? -17.771 12.505 34.081 1.00 92.19 71 ILE A N 1
ATOM 564 C CA . ILE A 1 71 ? -17.209 13.336 35.160 1.00 92.19 71 ILE A CA 1
ATOM 565 C C . ILE A 1 71 ? -17.623 14.800 34.978 1.00 92.19 71 ILE A C 1
ATOM 567 O O . ILE A 1 71 ? -17.961 15.475 35.953 1.00 92.19 71 ILE A O 1
ATOM 571 N N . LYS A 1 72 ? -17.596 15.320 33.746 1.00 91.25 72 LYS A N 1
ATOM 572 C CA . LYS A 1 72 ? -17.999 16.700 33.456 1.00 91.25 72 LYS A CA 1
ATOM 573 C C . LYS A 1 72 ? -19.488 16.913 33.726 1.00 91.25 72 LYS A C 1
ATOM 575 O O . LYS A 1 72 ? -19.838 17.907 34.363 1.00 91.25 72 LYS A O 1
ATOM 580 N N . ARG A 1 73 ? -20.344 15.985 33.294 1.00 92.19 73 ARG A N 1
ATOM 581 C CA . ARG A 1 73 ? -21.792 16.015 33.536 1.00 92.19 73 ARG A CA 1
ATOM 582 C C . ARG A 1 73 ? -22.112 16.000 35.030 1.00 92.19 73 ARG A C 1
ATOM 584 O O . ARG A 1 73 ? -22.852 16.858 35.507 1.00 92.19 73 ARG A O 1
ATOM 591 N N . LEU A 1 74 ? -21.499 15.087 35.781 1.00 88.19 74 LEU A N 1
ATOM 592 C CA . LEU A 1 74 ? -21.687 14.970 37.227 1.00 88.19 74 LEU A CA 1
ATOM 593 C C . LEU A 1 74 ? -21.190 16.217 37.968 1.00 88.19 74 LEU A C 1
ATOM 595 O O . LEU A 1 74 ? -21.876 16.726 38.854 1.00 88.19 74 LEU A O 1
ATOM 599 N N . LYS A 1 75 ? -20.037 16.773 37.572 1.00 86.12 75 LYS A N 1
ATOM 600 C CA . LYS A 1 75 ? -19.537 18.042 38.124 1.00 86.12 75 LYS A CA 1
ATOM 601 C C . LYS A 1 75 ? -20.491 19.205 37.853 1.00 86.12 75 LYS A C 1
ATOM 603 O O . LYS A 1 75 ? -20.705 20.012 38.751 1.00 86.12 75 LYS A O 1
ATOM 608 N N . GLN A 1 76 ? -21.086 19.281 36.662 1.00 85.75 76 GLN A N 1
ATOM 609 C CA . GLN A 1 76 ? -22.093 20.300 36.347 1.00 85.75 76 GLN A CA 1
ATOM 610 C C . GLN A 1 76 ? -23.353 20.145 37.206 1.00 85.75 76 GLN A C 1
ATOM 612 O O . GLN A 1 76 ? -23.836 21.137 37.745 1.00 85.75 76 GLN A O 1
ATOM 617 N N . MET A 1 77 ? -23.843 18.917 37.402 1.00 83.69 77 MET A N 1
ATOM 618 C CA . MET A 1 77 ? -24.991 18.646 38.277 1.00 83.69 77 MET A CA 1
ATOM 619 C C . MET A 1 77 ? -24.716 19.052 39.731 1.00 83.69 77 MET A C 1
ATOM 621 O O . MET A 1 77 ? -25.527 19.741 40.345 1.00 83.69 77 MET A O 1
ATOM 625 N N . LEU A 1 78 ? -23.543 18.699 40.262 1.00 82.38 78 LEU A N 1
ATOM 626 C CA . LEU A 1 78 ? -23.117 19.092 41.609 1.00 82.38 78 LEU A CA 1
ATOM 627 C C . LEU A 1 78 ? -22.983 20.614 41.751 1.00 82.38 78 LEU A C 1
ATOM 629 O O . LEU A 1 78 ? -23.381 21.181 42.766 1.00 82.38 78 LEU A O 1
ATOM 633 N N . GLN A 1 79 ? -22.458 21.288 40.727 1.00 79.06 79 GLN A N 1
ATOM 634 C CA . GLN A 1 79 ? -22.303 22.742 40.723 1.00 79.06 79 GLN A CA 1
ATOM 635 C C . GLN A 1 79 ? -23.658 23.466 40.655 1.00 79.06 79 GLN A C 1
ATOM 637 O O . GLN A 1 79 ? -23.853 24.474 41.336 1.00 79.06 79 GLN A O 1
ATOM 642 N N . MET A 1 80 ? -24.621 22.932 39.899 1.00 71.94 80 MET A N 1
ATOM 643 C CA . MET A 1 80 ? -26.005 23.423 39.877 1.00 71.94 80 MET A CA 1
ATOM 644 C C . MET A 1 80 ? -26.703 23.220 41.230 1.00 71.94 80 MET A C 1
ATOM 646 O O . MET A 1 80 ? -27.393 24.116 41.710 1.00 71.94 80 MET A O 1
ATOM 650 N N . GLN A 1 81 ? -26.457 22.091 41.899 1.00 69.44 81 GLN A N 1
ATOM 651 C CA . GLN A 1 81 ? -27.019 21.799 43.219 1.00 69.44 81 GLN A CA 1
ATOM 652 C C . GLN A 1 81 ? -26.418 22.679 44.332 1.00 69.44 81 GLN A C 1
ATOM 654 O O . GLN A 1 81 ? -27.131 23.083 45.247 1.00 69.44 81 GLN A O 1
ATOM 659 N N . GLN A 1 82 ? -25.129 23.032 44.238 1.00 64.62 82 GLN A N 1
ATOM 660 C CA . GLN A 1 82 ? -24.449 23.930 45.187 1.00 64.62 82 GLN A CA 1
ATOM 661 C C . GLN A 1 82 ? -24.814 25.411 45.010 1.00 64.62 82 GLN A C 1
ATOM 663 O O . GLN A 1 82 ? -24.708 26.180 45.962 1.00 64.62 82 GLN A O 1
ATOM 668 N N . THR A 1 83 ? -25.244 25.823 43.816 1.00 57.44 83 THR A N 1
ATOM 669 C CA . THR A 1 83 ? -25.614 27.221 43.520 1.00 57.44 83 THR A CA 1
ATOM 670 C C . THR A 1 83 ? -27.098 27.523 43.739 1.00 57.44 83 THR A C 1
ATOM 672 O O . THR A 1 83 ? -27.511 28.669 43.579 1.00 57.44 83 THR A O 1
ATOM 675 N N . GLY A 1 84 ? -27.904 26.531 44.140 1.00 53.62 84 GLY A N 1
ATOM 676 C CA . GLY A 1 84 ? -29.325 26.712 44.460 1.00 53.62 84 GLY A CA 1
ATOM 677 C C . GLY A 1 84 ? -30.191 27.164 43.277 1.00 53.62 84 GLY A C 1
ATOM 678 O O . GLY A 1 84 ? -31.315 27.617 43.485 1.00 53.62 84 GLY A O 1
ATOM 679 N N . ALA A 1 85 ? -29.681 27.070 42.046 1.00 53.78 85 ALA A N 1
ATOM 680 C CA . ALA A 1 85 ? -30.421 27.442 40.849 1.00 53.78 85 ALA A CA 1
ATOM 681 C C . ALA A 1 85 ? -31.448 26.346 40.497 1.00 53.78 85 ALA A C 1
ATOM 683 O O . ALA A 1 85 ? -31.134 25.158 40.623 1.00 53.78 85 ALA A O 1
ATOM 684 N N . PRO A 1 86 ? -32.668 26.704 40.050 1.00 51.47 86 PRO A N 1
ATOM 685 C CA . PRO A 1 86 ? -33.672 25.713 39.708 1.00 51.47 86 PRO A CA 1
ATOM 686 C C . PRO A 1 86 ? -33.220 24.905 38.490 1.00 51.47 86 PRO A C 1
ATOM 688 O O . PRO A 1 86 ? -32.767 25.456 37.487 1.00 51.47 86 PRO A O 1
ATOM 691 N N . MET A 1 87 ? -33.362 23.586 38.602 1.00 53.69 87 MET A N 1
ATOM 692 C CA . MET A 1 87 ? -33.183 22.632 37.510 1.00 53.69 87 MET A CA 1
ATOM 693 C C . MET A 1 87 ? -34.034 23.061 36.302 1.00 53.69 87 MET A C 1
ATOM 695 O O . MET A 1 87 ? -35.213 23.366 36.498 1.00 53.69 87 MET A O 1
ATOM 699 N N . PRO A 1 88 ? -33.520 23.038 35.058 1.00 48.53 88 PRO A N 1
ATOM 700 C CA . PRO A 1 88 ? -34.388 23.074 33.895 1.00 48.53 88 PRO A CA 1
ATOM 701 C C . PRO A 1 88 ? -35.085 21.713 33.809 1.00 48.53 88 PRO A C 1
ATOM 703 O O . PRO A 1 88 ? -34.547 20.736 33.294 1.00 48.53 88 PRO A O 1
ATOM 706 N N . THR A 1 89 ? -36.269 21.631 34.410 1.00 47.84 89 THR A N 1
ATOM 707 C CA . THR A 1 89 ? -37.203 20.529 34.211 1.00 47.84 89 THR A CA 1
ATOM 708 C C . THR A 1 89 ? -37.904 20.760 32.878 1.00 47.84 89 THR A C 1
ATOM 710 O O . THR A 1 89 ? -38.905 21.471 32.819 1.00 47.84 89 THR A O 1
ATOM 713 N N . ASP A 1 90 ? -37.386 20.177 31.799 1.00 46.53 90 ASP A N 1
ATOM 714 C CA . ASP A 1 90 ? -38.192 19.987 30.593 1.00 46.53 90 ASP A CA 1
ATOM 715 C C . ASP A 1 90 ? -39.210 18.876 30.876 1.00 46.53 90 ASP A C 1
ATOM 717 O O . ASP A 1 90 ? -38.941 17.683 30.745 1.00 46.53 90 ASP A O 1
ATOM 721 N N . GLY A 1 91 ? -40.379 19.298 31.353 1.00 44.00 91 GLY A N 1
ATOM 722 C CA . GLY A 1 91 ? -41.540 18.458 31.618 1.00 44.00 91 GLY A CA 1
ATOM 723 C C . GLY A 1 91 ? -42.626 19.267 32.339 1.00 44.00 91 GLY A C 1
ATOM 724 O O . GLY A 1 91 ? -42.321 19.884 33.360 1.00 44.00 91 GLY A O 1
ATOM 725 N N . PRO A 1 92 ? -43.877 19.309 31.845 1.00 45.50 92 PRO A N 1
ATOM 726 C CA . PRO A 1 92 ? -44.935 20.075 32.491 1.00 45.50 92 PRO A CA 1
ATOM 727 C C . PRO A 1 92 ? -45.373 19.377 33.783 1.00 45.50 92 PRO A C 1
ATOM 729 O O . PRO A 1 92 ? -45.844 18.242 33.749 1.00 45.50 92 PRO A O 1
ATOM 732 N N . VAL A 1 93 ? -45.221 20.060 34.919 1.00 44.72 93 VAL A N 1
ATOM 733 C CA . VAL A 1 93 ? -45.750 19.638 36.225 1.00 44.72 93 VAL A CA 1
ATOM 734 C C . VAL A 1 93 ? -46.713 20.698 36.753 1.00 44.72 93 VAL A C 1
ATOM 736 O O . VAL A 1 93 ? -46.326 21.836 37.019 1.00 44.72 93 VAL A O 1
ATOM 739 N N . ASP A 1 94 ? -47.976 20.290 36.882 1.00 39.91 94 ASP A N 1
ATOM 740 C CA . ASP A 1 94 ? -49.075 21.014 37.525 1.00 39.91 94 ASP A CA 1
ATOM 741 C C . ASP A 1 94 ? -48.782 21.314 39.011 1.00 39.91 94 ASP A C 1
ATOM 743 O O . ASP A 1 94 ? -48.291 20.432 39.726 1.00 39.91 94 ASP A O 1
ATOM 747 N N . PRO A 1 95 ? -49.134 22.505 39.542 1.00 44.22 95 PRO A N 1
ATOM 748 C CA . PRO A 1 95 ? -48.920 22.836 40.944 1.00 44.22 95 PRO A CA 1
ATOM 749 C C . PRO A 1 95 ? -50.220 22.716 41.758 1.00 44.22 95 PRO A C 1
ATOM 751 O O . PRO A 1 95 ? -51.004 23.660 41.829 1.00 44.22 95 PRO A O 1
ATOM 754 N N . ALA A 1 96 ? -50.434 21.589 42.444 1.00 37.59 96 ALA A N 1
ATOM 755 C CA . ALA A 1 96 ? -51.395 21.513 43.553 1.00 37.59 96 ALA A CA 1
ATOM 756 C C . ALA A 1 96 ? -51.105 20.332 44.504 1.00 37.59 96 ALA A C 1
ATOM 758 O O . ALA A 1 96 ? -51.425 19.189 44.194 1.00 37.59 96 ALA A O 1
ATOM 759 N N . GLY A 1 97 ? -50.560 20.597 45.699 1.00 34.38 97 GLY A N 1
ATOM 760 C CA . GLY A 1 97 ? -50.578 19.627 46.809 1.00 34.38 97 GLY A CA 1
ATOM 761 C C . GLY A 1 97 ? -49.542 19.885 47.916 1.00 34.38 97 GLY A C 1
ATOM 762 O O . GLY A 1 97 ? -48.444 20.331 47.599 1.00 34.38 97 GLY A O 1
ATOM 763 N N . PRO A 1 98 ? -49.862 19.683 49.214 1.00 41.75 98 PRO A N 1
ATOM 764 C CA . PRO A 1 98 ? -49.311 20.500 50.296 1.00 41.75 98 PRO A CA 1
ATOM 765 C C . PRO A 1 98 ? -48.146 19.879 51.092 1.00 41.75 98 PRO A C 1
ATOM 767 O O . PRO A 1 98 ? -47.943 18.670 51.144 1.00 41.75 98 PRO A O 1
ATOM 770 N N . LYS A 1 99 ? -47.425 20.782 51.774 1.00 51.78 99 LYS A N 1
ATOM 771 C CA . LYS A 1 99 ? -46.335 20.586 52.747 1.00 51.78 99 LYS A CA 1
ATOM 772 C C . LYS A 1 99 ? -46.566 19.418 53.719 1.00 51.78 99 LYS A C 1
ATOM 774 O O . LYS A 1 99 ? -47.550 19.430 54.457 1.00 51.78 99 LYS A O 1
ATOM 779 N N . VAL A 1 100 ? -45.581 18.522 53.854 1.00 35.38 100 VAL A N 1
ATOM 780 C CA . VAL A 1 100 ? -45.517 17.542 54.955 1.00 35.38 100 VAL A CA 1
ATOM 781 C C . VAL A 1 100 ? -44.210 17.682 55.746 1.00 35.38 100 VAL A C 1
ATOM 783 O O . VAL A 1 100 ? -43.130 17.295 55.319 1.00 35.38 100 VAL A O 1
ATOM 786 N N . ARG A 1 101 ? -44.376 18.331 56.903 1.00 38.44 101 ARG A N 1
ATOM 787 C CA . ARG A 1 101 ? -43.803 18.091 58.240 1.00 38.44 101 ARG A CA 1
ATOM 788 C C . ARG A 1 101 ? -42.699 17.024 58.370 1.00 38.44 101 ARG A C 1
ATOM 790 O O . ARG A 1 101 ? -42.946 15.833 58.231 1.00 38.44 101 ARG A O 1
ATOM 797 N N . VAL A 1 102 ? -41.525 17.479 58.810 1.00 41.53 102 VAL A N 1
ATOM 798 C CA . VAL A 1 102 ? -40.455 16.651 59.387 1.00 41.53 102 VAL A CA 1
ATOM 799 C C . VAL A 1 102 ? -40.923 16.124 60.748 1.00 41.53 102 VAL A C 1
ATOM 801 O O . VAL A 1 102 ? -41.284 16.918 61.619 1.00 41.53 102 VAL A O 1
ATOM 804 N N . GLN A 1 103 ? -40.916 14.806 60.955 1.00 39.28 103 GLN A N 1
ATOM 805 C CA . GLN A 1 103 ? -40.995 14.229 62.296 1.00 39.28 103 GLN A CA 1
ATOM 806 C C . GLN A 1 103 ? -40.080 13.009 62.435 1.00 39.28 103 GLN A C 1
ATOM 808 O O . GLN A 1 103 ? -39.977 12.176 61.541 1.00 39.28 103 GLN A O 1
ATOM 813 N N . GLN A 1 104 ? -39.376 13.005 63.565 1.00 42.94 104 GLN A N 1
ATOM 814 C CA . GLN A 1 104 ? -38.337 12.080 64.005 1.00 42.94 104 GLN A CA 1
ATOM 815 C C . GLN A 1 104 ? -38.805 10.621 64.063 1.00 42.94 104 GLN A C 1
ATOM 817 O O . GLN A 1 104 ? -39.921 10.339 64.489 1.00 42.94 104 GLN A O 1
ATOM 822 N N . GLY A 1 105 ? -37.881 9.707 63.758 1.00 34.56 105 GLY A N 1
ATOM 823 C CA . GLY A 1 105 ? -37.986 8.281 64.055 1.00 34.56 105 GLY A CA 1
ATOM 824 C C . GLY A 1 105 ? -36.640 7.730 64.527 1.00 34.56 105 GLY A C 1
ATOM 825 O O . GLY A 1 105 ? -35.921 7.109 63.757 1.00 34.56 105 GLY A O 1
ATOM 826 N N . MET A 1 106 ? -36.282 7.977 65.791 1.00 38.16 106 MET A N 1
ATOM 827 C CA . MET A 1 106 ? -35.363 7.107 66.533 1.00 38.16 106 MET A CA 1
ATOM 828 C C . MET A 1 106 ? -36.205 5.940 67.047 1.00 38.16 106 MET A C 1
ATOM 830 O O . MET A 1 106 ? -37.049 6.189 67.893 1.00 38.16 106 MET A O 1
ATOM 834 N N . VAL A 1 107 ? -36.026 4.735 66.501 1.00 43.62 107 VAL A N 1
ATOM 835 C CA . VAL A 1 107 ? -36.136 3.392 67.125 1.00 43.62 107 VAL A CA 1
ATOM 836 C C . VAL A 1 107 ? -36.129 2.392 65.958 1.00 43.62 107 VAL A C 1
ATOM 838 O O . VAL A 1 107 ? -37.146 2.255 65.286 1.00 43.62 107 VAL A O 1
ATOM 841 N N . LYS A 1 108 ? -34.965 1.768 65.708 1.00 39.88 108 LYS A N 1
ATOM 842 C CA . LYS A 1 108 ? -34.683 0.500 64.982 1.00 39.88 108 LYS A CA 1
ATOM 843 C C . LYS A 1 108 ? -33.210 0.529 64.531 1.00 39.88 108 LYS A C 1
ATOM 845 O O . LYS A 1 108 ? -32.923 0.811 63.384 1.00 39.88 108 LYS A O 1
ATOM 850 N N . VAL A 1 109 ? -32.258 0.362 65.455 1.00 44.19 109 VAL A N 1
ATOM 851 C CA . VAL A 1 109 ? -30.804 0.385 65.133 1.00 44.19 109 VAL A CA 1
ATOM 852 C C . VAL A 1 109 ? -30.102 -0.917 65.554 1.00 44.19 109 VAL A C 1
ATOM 854 O O . VAL A 1 109 ? -28.903 -1.059 65.368 1.00 44.19 109 VAL A O 1
ATOM 857 N N . VAL A 1 110 ? -30.829 -1.895 66.110 1.00 44.81 110 VAL A N 1
ATOM 858 C CA . VAL A 1 110 ? -30.209 -3.104 66.689 1.00 44.81 110 VAL A CA 1
ATOM 859 C C . VAL A 1 110 ? -30.385 -4.352 65.808 1.00 44.81 110 VAL A C 1
ATOM 861 O O . VAL A 1 110 ? -29.458 -5.143 65.736 1.00 44.81 110 VAL A O 1
ATOM 864 N N . GLU A 1 111 ? -31.485 -4.499 65.054 1.00 43.78 111 GLU A N 1
ATOM 865 C CA . GLU A 1 111 ? -31.658 -5.630 64.109 1.00 43.78 111 GLU A CA 1
ATOM 866 C C . GLU A 1 111 ? -30.912 -5.432 62.771 1.00 43.78 111 GLU A C 1
ATOM 868 O O . GLU A 1 111 ? -30.438 -6.395 62.187 1.00 43.78 111 GLU A O 1
ATOM 873 N N . GLU A 1 112 ? -30.698 -4.190 62.315 1.00 44.69 112 GLU A N 1
ATOM 874 C CA . GLU A 1 112 ? -29.925 -3.893 61.088 1.00 44.69 112 GLU A CA 1
ATOM 875 C C . GLU A 1 112 ? -28.404 -4.119 61.236 1.00 44.69 112 GLU A C 1
ATOM 877 O O . GLU A 1 112 ? -27.672 -4.093 60.247 1.00 44.69 112 GLU A O 1
ATOM 882 N N . GLN A 1 113 ? -27.887 -4.325 62.454 1.00 46.38 113 GLN A N 1
ATOM 883 C CA . GLN A 1 113 ? -26.445 -4.494 62.681 1.00 46.38 113 GLN A CA 1
ATOM 884 C C . GLN A 1 113 ? -25.922 -5.896 62.324 1.00 46.38 113 GLN A C 1
ATOM 886 O O . GLN A 1 113 ? -24.758 -6.003 61.929 1.00 46.38 113 GLN A O 1
ATOM 891 N N . GLU A 1 114 ? -26.748 -6.945 62.415 1.00 51.16 114 GLU A N 1
ATOM 892 C CA . GLU A 1 114 ? -26.351 -8.316 62.044 1.00 51.16 114 GLU A CA 1
ATOM 893 C C . GLU A 1 114 ? -26.322 -8.507 60.516 1.00 51.16 114 GLU A C 1
ATOM 895 O O . GLU A 1 114 ? -25.345 -9.040 59.981 1.00 51.16 114 GLU A O 1
ATOM 900 N N . ASP A 1 115 ? -27.303 -7.950 59.796 1.00 55.47 115 ASP A N 1
ATOM 901 C CA . ASP A 1 115 ? -27.373 -7.997 58.326 1.00 55.47 115 ASP A CA 1
ATOM 902 C C . ASP A 1 115 ? -26.224 -7.221 57.652 1.00 55.47 115 ASP A C 1
ATOM 904 O O . ASP A 1 115 ? -25.630 -7.684 56.676 1.00 55.47 115 ASP A O 1
ATOM 908 N N . ILE A 1 116 ? -25.820 -6.070 58.208 1.00 61.56 116 ILE A N 1
ATOM 909 C CA . ILE A 1 116 ? -24.655 -5.308 57.718 1.00 61.56 116 ILE A CA 1
ATOM 910 C C . ILE A 1 116 ? -23.345 -6.085 57.938 1.00 61.56 116 ILE A C 1
ATOM 912 O O . ILE A 1 116 ? -22.402 -5.937 57.156 1.00 61.56 116 ILE A O 1
ATOM 916 N N . GLY A 1 117 ? -23.256 -6.896 58.997 1.00 63.94 117 GLY A N 1
ATOM 917 C CA . GLY A 1 117 ? -22.085 -7.720 59.300 1.00 63.94 117 GLY A CA 1
ATOM 918 C C . GLY A 1 117 ? -21.867 -8.822 58.265 1.00 63.94 117 GLY A C 1
ATOM 919 O O . GLY A 1 117 ? -20.770 -8.936 57.714 1.00 63.94 117 GLY A O 1
ATOM 920 N N . LEU A 1 118 ? -22.927 -9.570 57.948 1.00 67.19 118 LEU A N 1
ATOM 921 C CA . LEU A 1 118 ? -22.908 -10.627 56.932 1.00 67.19 118 LEU A CA 1
ATOM 922 C C . LEU A 1 118 ? -22.622 -10.060 55.536 1.00 67.19 118 LEU A C 1
ATOM 924 O O . LEU A 1 118 ? -21.740 -10.548 54.832 1.00 67.19 118 LEU A O 1
ATOM 928 N N . MET A 1 119 ? -23.267 -8.948 55.183 1.00 67.56 119 MET A N 1
ATOM 929 C CA . MET A 1 119 ? -23.085 -8.289 53.888 1.00 67.56 119 MET A CA 1
ATOM 930 C C . MET A 1 119 ? -21.680 -7.680 53.723 1.00 67.56 119 MET A C 1
ATOM 932 O O . MET A 1 119 ? -21.108 -7.700 52.632 1.00 67.56 119 MET A O 1
ATOM 936 N N . LYS A 1 120 ? -21.058 -7.195 54.809 1.00 71.38 120 LYS A N 1
ATOM 937 C CA . LYS A 1 120 ? -19.635 -6.807 54.812 1.00 71.38 120 LYS A CA 1
ATOM 938 C C . LYS A 1 120 ? -18.711 -8.005 54.610 1.00 71.38 120 LYS A C 1
ATOM 940 O O . LYS A 1 120 ? -17.694 -7.870 53.934 1.00 71.38 120 LYS A O 1
ATOM 945 N N . GLN A 1 121 ? -19.039 -9.155 55.191 1.00 75.75 121 GLN A N 1
ATOM 946 C CA . GLN A 1 121 ? -18.233 -10.367 55.076 1.00 75.75 121 GLN A CA 1
ATOM 947 C C . GLN A 1 121 ? -18.276 -10.935 53.648 1.00 75.75 121 GLN A C 1
ATOM 949 O O . GLN A 1 121 ? -17.232 -11.279 53.093 1.00 75.75 121 GLN A O 1
ATOM 954 N N . GLU A 1 122 ? -19.453 -10.931 53.017 1.00 80.62 122 GLU A N 1
ATOM 955 C CA . GLU A 1 122 ? -19.625 -11.276 51.601 1.00 80.62 122 GLU A CA 1
ATOM 956 C C . GLU A 1 122 ? -18.882 -10.308 50.673 1.00 80.62 122 GLU A C 1
ATOM 958 O O . GLU A 1 122 ? -18.210 -10.747 49.740 1.00 80.62 122 GLU A O 1
ATOM 963 N N . LEU A 1 123 ? -18.929 -9.000 50.950 1.00 77.12 123 LEU A N 1
ATOM 964 C CA . LEU A 1 123 ? -18.207 -7.997 50.163 1.00 77.12 123 LEU A CA 1
ATOM 965 C C . LEU A 1 123 ? -16.688 -8.207 50.221 1.00 77.12 123 LEU A C 1
ATOM 967 O O . LEU A 1 123 ? -16.014 -8.105 49.198 1.00 77.12 123 LEU A O 1
ATOM 971 N N . VAL A 1 124 ? -16.147 -8.532 51.399 1.00 84.56 124 VAL A N 1
ATOM 972 C CA . VAL A 1 124 ? -14.718 -8.832 51.570 1.00 84.56 124 VAL A CA 1
ATOM 973 C C . VAL A 1 124 ? -14.336 -10.115 50.832 1.00 84.56 124 VAL A C 1
ATOM 975 O O . VAL A 1 124 ? -13.299 -10.144 50.170 1.00 84.56 124 VAL A O 1
ATOM 978 N N . HIS A 1 125 ? -15.173 -11.155 50.882 1.00 84.00 125 HIS A N 1
ATOM 979 C CA . HIS A 1 125 ? -14.933 -12.391 50.133 1.00 84.00 125 HIS A CA 1
ATOM 980 C C . HIS A 1 125 ? -14.968 -12.146 48.615 1.00 84.00 125 HIS A C 1
ATOM 982 O O . HIS A 1 125 ? -14.069 -12.575 47.894 1.00 84.00 125 HIS A O 1
ATOM 988 N N . ALA A 1 126 ? -15.949 -11.378 48.131 1.00 82.44 126 ALA A N 1
ATOM 989 C CA . ALA A 1 126 ? -16.056 -10.988 46.728 1.00 82.44 126 ALA A CA 1
ATOM 990 C C . ALA A 1 126 ? -14.866 -10.124 46.268 1.00 82.44 126 ALA A C 1
ATOM 992 O O . ALA A 1 126 ? -14.358 -10.314 45.162 1.00 82.44 126 ALA A O 1
ATOM 993 N N . GLN A 1 127 ? -14.378 -9.213 47.117 1.00 78.44 127 GLN A N 1
ATOM 994 C CA . GLN A 1 127 ? -13.170 -8.427 46.848 1.00 78.44 127 GLN A CA 1
ATOM 995 C C . GLN A 1 127 ? -11.915 -9.305 46.782 1.00 78.44 127 GLN A C 1
ATOM 997 O O . GLN A 1 127 ? -11.118 -9.144 45.861 1.00 78.44 127 GLN A O 1
ATOM 1002 N N . GLN A 1 128 ? -11.753 -10.261 47.699 1.00 86.44 128 GLN A N 1
ATOM 1003 C CA . GLN A 1 128 ? -10.617 -11.188 47.688 1.00 86.44 128 GLN A CA 1
ATOM 1004 C C . GLN A 1 128 ? -10.631 -12.111 46.464 1.00 86.44 128 GLN A C 1
ATOM 1006 O O . GLN A 1 128 ? -9.583 -12.359 45.868 1.00 86.44 128 GLN A O 1
ATOM 1011 N N . GLU A 1 129 ? -11.801 -12.603 46.051 1.00 88.56 129 GLU A N 1
ATOM 1012 C CA . GLU A 1 129 ? -11.930 -13.380 44.816 1.00 88.56 129 GLU A CA 1
ATOM 1013 C C . GLU A 1 129 ? -11.629 -12.545 43.568 1.00 88.56 129 GLU A C 1
ATOM 1015 O O . GLU A 1 129 ? -10.961 -13.031 42.652 1.00 88.56 129 GLU A O 1
ATOM 1020 N N . ALA A 1 130 ? -12.092 -11.293 43.526 1.00 82.88 130 ALA A N 1
ATOM 1021 C CA . ALA A 1 130 ? -11.788 -10.375 42.434 1.00 82.88 130 ALA A CA 1
ATOM 1022 C C . ALA A 1 130 ? -10.283 -10.076 42.355 1.00 82.88 130 ALA A C 1
ATOM 1024 O O . ALA A 1 130 ? -9.713 -10.099 41.266 1.00 82.88 130 ALA A O 1
ATOM 1025 N N . GLU A 1 131 ? -9.624 -9.868 43.497 1.00 87.12 131 GLU A N 1
ATOM 1026 C CA . GLU A 1 131 ? -8.183 -9.619 43.564 1.00 87.12 131 GLU A CA 1
ATOM 1027 C C . GLU A 1 131 ? -7.363 -10.849 43.142 1.00 87.12 131 GLU A C 1
ATOM 1029 O O . GLU A 1 131 ? -6.379 -10.716 42.414 1.00 87.12 131 GLU A O 1
ATOM 1034 N N . ARG A 1 132 ? -7.789 -12.061 43.525 1.00 89.94 132 ARG A N 1
ATOM 1035 C CA . ARG A 1 132 ? -7.160 -13.311 43.060 1.00 89.94 132 ARG A CA 1
ATOM 1036 C C . ARG A 1 132 ? -7.270 -13.472 41.548 1.00 89.94 132 ARG A C 1
ATOM 1038 O O . ARG A 1 132 ? -6.264 -13.727 40.895 1.00 89.94 132 ARG A O 1
ATOM 1045 N N . LYS A 1 133 ? -8.463 -13.260 40.983 1.00 90.69 133 LYS A N 1
ATOM 1046 C CA . LYS A 1 133 ? -8.678 -13.313 39.527 1.00 90.69 133 LYS A CA 1
ATOM 1047 C C . LYS A 1 133 ? -7.879 -12.238 38.787 1.00 90.69 133 LYS A C 1
ATOM 1049 O O . LYS A 1 133 ? -7.401 -12.499 37.687 1.00 90.69 133 LYS A O 1
ATOM 1054 N N . ALA A 1 134 ? -7.725 -11.051 39.378 1.00 86.19 134 ALA A N 1
ATOM 1055 C CA . ALA A 1 134 ? -6.908 -9.979 38.817 1.00 86.19 134 ALA A CA 1
ATOM 1056 C C . ALA A 1 134 ? -5.421 -10.363 38.775 1.00 86.19 134 ALA A C 1
ATOM 1058 O O . ALA A 1 134 ? -4.809 -10.235 37.719 1.00 86.19 134 ALA A O 1
ATOM 1059 N N . LYS A 1 135 ? -4.872 -10.920 39.865 1.00 91.06 135 LYS A N 1
ATOM 1060 C CA . LYS A 1 135 ? -3.486 -11.422 39.906 1.00 91.06 135 LYS A CA 1
ATOM 1061 C C . LYS A 1 135 ? -3.247 -12.556 38.907 1.00 91.06 135 LYS A C 1
ATOM 1063 O O . LYS A 1 135 ? -2.307 -12.489 38.130 1.00 91.06 135 LYS A O 1
ATOM 1068 N N . GLU A 1 136 ? -4.151 -13.533 38.827 1.00 92.94 136 GLU A N 1
ATOM 1069 C CA . GLU A 1 136 ? -4.053 -14.618 37.834 1.00 92.94 136 GLU A CA 1
ATOM 1070 C C . GLU A 1 136 ? -4.133 -14.131 36.377 1.00 92.94 136 GLU A C 1
ATOM 1072 O O . GLU A 1 136 ? -3.627 -14.790 35.464 1.00 92.94 136 GLU A O 1
ATOM 1077 N N . MET A 1 137 ? -4.840 -13.026 36.122 1.00 87.81 137 MET A N 1
ATOM 1078 C CA . MET A 1 137 ? -4.886 -12.401 34.800 1.00 87.81 137 MET A CA 1
ATOM 1079 C C . MET A 1 137 ? -3.589 -11.641 34.512 1.00 87.81 137 MET A C 1
ATOM 1081 O O . MET A 1 137 ? -3.092 -11.704 33.391 1.00 87.81 137 MET A O 1
ATOM 1085 N N . GLU A 1 138 ? -3.038 -10.953 35.509 1.00 86.88 138 GLU A N 1
ATOM 1086 C CA . GLU A 1 138 ? -1.770 -10.231 35.411 1.00 86.88 138 GLU A CA 1
ATOM 1087 C C . GLU A 1 138 ? -0.601 -11.185 35.133 1.00 86.88 138 GLU A C 1
ATOM 1089 O O . GLU A 1 138 ? 0.140 -10.966 34.176 1.00 86.88 138 GLU A O 1
ATOM 1094 N N . ASP A 1 139 ? -0.518 -12.306 35.854 1.00 91.88 139 ASP A N 1
ATOM 1095 C CA . ASP A 1 139 ? 0.488 -13.349 35.620 1.00 91.88 139 ASP A CA 1
ATOM 1096 C C . ASP A 1 139 ? 0.377 -13.933 34.199 1.00 91.88 139 ASP A C 1
ATOM 1098 O O . ASP A 1 139 ? 1.374 -14.072 33.489 1.00 91.88 139 ASP A O 1
ATOM 1102 N N . ARG A 1 140 ? -0.852 -14.186 33.720 1.00 93.12 140 ARG A N 1
ATOM 1103 C CA . ARG A 1 140 ? -1.092 -14.640 32.337 1.00 93.12 140 ARG A CA 1
ATOM 1104 C C . ARG A 1 140 ? -0.651 -13.622 31.287 1.00 93.12 140 ARG A C 1
ATOM 1106 O O . ARG A 1 140 ? -0.126 -14.012 30.245 1.00 93.12 140 ARG A O 1
ATOM 1113 N N . LEU A 1 141 ? -0.866 -12.331 31.536 1.00 90.94 141 LEU A N 1
ATOM 1114 C CA . LEU A 1 141 ? -0.427 -11.264 30.634 1.00 90.94 141 LEU A CA 1
ATOM 1115 C C . LEU A 1 141 ? 1.100 -11.152 30.593 1.00 90.94 141 LEU A C 1
ATOM 1117 O O . LEU A 1 141 ? 1.655 -10.877 29.529 1.00 90.94 141 LEU A O 1
ATOM 1121 N N . ILE A 1 142 ? 1.778 -11.378 31.722 1.00 93.88 142 ILE A N 1
ATOM 1122 C CA . ILE A 1 142 ? 3.243 -11.415 31.789 1.00 93.88 142 ILE A CA 1
ATOM 1123 C C . ILE A 1 142 ? 3.774 -12.584 30.951 1.00 93.88 142 ILE A C 1
ATOM 1125 O O . ILE A 1 142 ? 4.612 -12.359 30.078 1.00 93.88 142 ILE A O 1
ATOM 1129 N N . GLU A 1 143 ? 3.225 -13.791 31.116 1.00 93.31 143 GLU A N 1
ATOM 1130 C CA . GLU A 1 143 ? 3.620 -14.958 30.313 1.00 93.31 143 GLU A CA 1
ATOM 1131 C C . GLU A 1 143 ? 3.382 -14.758 28.804 1.00 93.31 143 GLU A C 1
ATOM 1133 O O . GLU A 1 143 ? 4.219 -15.135 27.978 1.00 93.31 143 GLU A O 1
ATOM 1138 N N . GLU A 1 144 ? 2.246 -14.171 28.403 1.00 90.44 144 GLU A N 1
ATOM 1139 C CA . GLU A 1 144 ? 2.001 -13.853 26.989 1.00 90.44 144 GLU A CA 1
ATOM 1140 C C . GLU A 1 144 ? 2.992 -12.817 26.456 1.00 90.44 144 GLU A C 1
ATOM 1142 O O . GLU A 1 144 ? 3.489 -12.955 25.334 1.00 90.44 144 GLU A O 1
ATOM 1147 N N . ARG A 1 145 ? 3.308 -11.791 27.253 1.00 90.00 145 ARG A N 1
ATOM 1148 C CA . ARG A 1 145 ? 4.270 -10.752 26.880 1.00 90.00 145 ARG A CA 1
ATOM 1149 C C . ARG A 1 145 ? 5.665 -11.339 26.666 1.00 90.00 145 ARG A C 1
ATOM 1151 O O . ARG A 1 145 ? 6.304 -10.992 25.675 1.00 90.00 145 ARG A O 1
ATOM 1158 N N . GLU A 1 146 ? 6.108 -12.242 27.537 1.00 93.38 146 GLU A N 1
ATOM 1159 C CA . GLU A 1 146 ? 7.392 -12.941 27.396 1.00 93.38 146 GLU A CA 1
ATOM 1160 C C . GLU A 1 146 ? 7.435 -13.802 26.125 1.00 93.38 146 GLU A C 1
ATOM 1162 O O . GLU A 1 146 ? 8.384 -13.697 25.347 1.00 93.38 146 GLU A O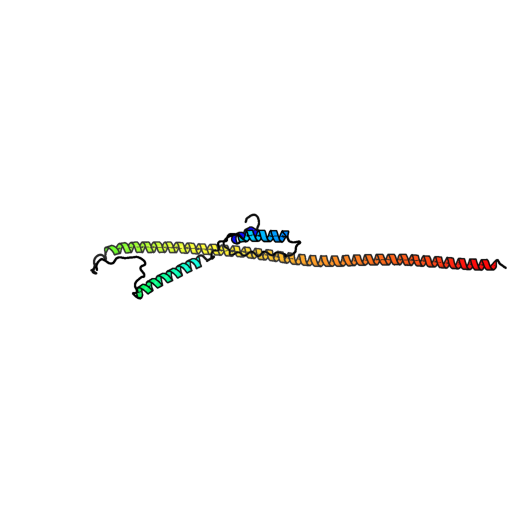 1
ATOM 1167 N N . LYS A 1 147 ? 6.371 -14.566 25.832 1.00 93.62 147 LYS A N 1
ATOM 1168 C CA . LYS A 1 147 ? 6.265 -15.343 24.579 1.00 93.62 147 LYS A CA 1
ATOM 1169 C C . LYS A 1 147 ? 6.325 -14.462 23.335 1.00 93.62 147 LYS A C 1
ATOM 1171 O O . LYS A 1 147 ? 6.945 -14.836 22.339 1.00 93.62 147 LYS A O 1
ATOM 1176 N N . ILE A 1 148 ? 5.671 -13.300 23.368 1.00 91.06 148 ILE A N 1
ATOM 1177 C CA . ILE A 1 148 ? 5.711 -12.339 22.260 1.00 91.06 148 ILE A CA 1
ATOM 1178 C C . ILE A 1 148 ? 7.130 -11.790 22.086 1.00 91.06 148 ILE A C 1
ATOM 1180 O O . ILE A 1 148 ? 7.608 -11.706 20.955 1.00 91.06 148 ILE A O 1
ATOM 1184 N N . GLU A 1 149 ? 7.818 -11.434 23.172 1.00 91.38 149 GLU A N 1
ATOM 1185 C CA . GLU A 1 149 ? 9.202 -10.950 23.111 1.00 91.38 149 GLU A CA 1
ATOM 1186 C C . GLU A 1 149 ? 10.163 -12.014 22.561 1.00 91.38 149 GLU A C 1
ATOM 1188 O O . GLU A 1 149 ? 11.018 -11.692 21.732 1.00 91.38 149 GLU A O 1
ATOM 1193 N N . GLU A 1 150 ? 9.988 -13.279 22.941 1.00 94.56 150 GLU A N 1
ATOM 1194 C CA . GLU A 1 150 ? 10.779 -14.399 22.425 1.00 94.56 150 GLU A CA 1
ATOM 1195 C C . GLU A 1 150 ? 10.556 -14.610 20.918 1.00 94.56 150 GLU A C 1
ATOM 1197 O O . GLU A 1 150 ? 11.517 -14.600 20.141 1.00 94.56 150 GLU A O 1
ATOM 1202 N N . LEU A 1 151 ? 9.295 -14.663 20.472 1.00 94.25 151 LEU A N 1
ATOM 1203 C CA . LEU A 1 151 ? 8.930 -14.744 19.050 1.00 94.25 151 LEU A CA 1
ATOM 1204 C C . LEU A 1 151 ? 9.497 -13.578 18.229 1.00 94.25 151 LEU A C 1
ATOM 1206 O O . LEU A 1 151 ? 9.976 -13.763 17.106 1.00 94.25 151 LEU A O 1
ATOM 1210 N N . MET A 1 152 ? 9.446 -12.361 18.772 1.00 89.50 152 MET A N 1
ATOM 1211 C CA . MET A 1 152 ? 9.993 -11.173 18.114 1.00 89.50 152 MET A CA 1
ATOM 1212 C C . MET A 1 152 ? 11.514 -11.253 17.987 1.00 89.50 152 MET A C 1
ATOM 1214 O O . MET A 1 152 ? 12.061 -10.898 16.940 1.00 89.50 152 MET A O 1
ATOM 1218 N N . ARG A 1 153 ? 12.197 -11.767 19.012 1.00 93.56 153 ARG A N 1
ATOM 1219 C CA . ARG A 1 153 ? 13.648 -11.954 19.002 1.00 93.56 153 ARG A CA 1
ATOM 1220 C C . ARG A 1 153 ? 14.079 -12.998 17.971 1.00 93.56 153 ARG A C 1
ATOM 1222 O O . ARG A 1 153 ? 15.028 -12.747 17.228 1.00 93.56 153 ARG A O 1
ATOM 1229 N N . GLU A 1 154 ? 13.369 -14.122 17.872 1.00 93.19 154 GLU A N 1
ATOM 1230 C CA . GLU A 1 154 ? 13.601 -15.124 16.821 1.00 93.19 154 GLU A CA 1
ATOM 1231 C C . GLU A 1 154 ? 13.388 -14.532 15.421 1.00 93.19 154 GLU A C 1
ATOM 1233 O O . GLU A 1 154 ? 14.224 -14.693 14.526 1.00 93.19 154 GLU A O 1
ATOM 1238 N N . ARG A 1 155 ? 12.296 -13.778 15.233 1.00 90.31 155 ARG A N 1
ATOM 1239 C CA . ARG A 1 155 ? 11.988 -13.100 13.966 1.00 90.31 155 ARG A CA 1
ATOM 1240 C C . ARG A 1 155 ? 13.086 -12.115 13.568 1.00 90.31 155 ARG A C 1
ATOM 1242 O O . ARG A 1 155 ? 13.461 -12.062 12.397 1.00 90.31 155 ARG A O 1
ATOM 1249 N N . GLU A 1 156 ? 13.604 -11.343 14.519 1.00 88.81 156 GLU A N 1
ATOM 1250 C CA . GLU A 1 156 ? 14.672 -10.372 14.278 1.00 88.81 156 GLU A CA 1
ATOM 1251 C C . GLU A 1 156 ? 15.993 -11.059 13.900 1.00 88.81 156 GLU A C 1
ATOM 1253 O O . GLU A 1 156 ? 16.697 -10.597 13.000 1.00 88.81 156 GLU A O 1
ATOM 1258 N N . GLN A 1 157 ? 16.322 -12.188 14.537 1.00 91.19 157 GLN A N 1
ATOM 1259 C CA . GLN A 1 157 ? 17.497 -12.984 14.173 1.00 91.19 157 GLN A CA 1
ATOM 1260 C C . GLN A 1 157 ? 17.383 -13.555 12.759 1.00 91.19 157 GLN A C 1
ATOM 1262 O O . GLN A 1 157 ? 18.339 -13.445 11.987 1.00 91.19 157 GLN A O 1
ATOM 1267 N N . MET A 1 158 ? 16.217 -14.093 12.386 1.00 91.06 158 MET A N 1
ATOM 1268 C CA . MET A 1 158 ? 15.981 -14.565 11.019 1.00 91.06 158 MET A CA 1
ATOM 1269 C C . MET A 1 158 ? 16.124 -13.435 9.996 1.00 91.06 158 MET A C 1
ATOM 1271 O O . MET A 1 158 ? 16.844 -13.594 9.013 1.00 91.06 158 MET A O 1
ATOM 1275 N N . LEU A 1 159 ? 15.528 -12.266 10.259 1.00 89.38 159 LEU A N 1
ATOM 1276 C CA . LEU A 1 159 ? 15.644 -11.097 9.380 1.00 89.38 159 LEU A CA 1
ATOM 1277 C C . LEU A 1 159 ? 17.093 -10.617 9.227 1.00 89.38 159 LEU A C 1
ATOM 1279 O O . LEU A 1 159 ? 17.517 -10.283 8.121 1.00 89.38 159 LEU A O 1
ATOM 1283 N N . LYS A 1 160 ? 17.882 -10.606 10.310 1.00 89.75 160 LYS A N 1
ATOM 1284 C CA . LYS A 1 160 ? 19.320 -10.290 10.240 1.00 89.75 160 LYS A CA 1
ATOM 1285 C C . LYS A 1 160 ? 20.080 -11.313 9.393 1.00 89.75 160 LYS A C 1
ATOM 1287 O O . LYS A 1 160 ? 20.935 -10.918 8.601 1.00 89.75 160 LYS A O 1
ATOM 1292 N N . GLY A 1 161 ? 19.749 -12.599 9.521 1.00 90.00 161 GLY A N 1
ATOM 1293 C CA . GLY A 1 161 ? 20.313 -13.674 8.702 1.00 90.00 161 GLY A CA 1
ATOM 1294 C C . GLY A 1 161 ? 20.005 -13.504 7.211 1.00 90.00 161 GLY A C 1
ATOM 1295 O O . GLY A 1 161 ? 20.926 -13.475 6.394 1.00 90.00 161 GLY A O 1
ATOM 1296 N N . GLU A 1 162 ? 18.731 -13.307 6.861 1.00 87.94 162 GLU A N 1
ATOM 1297 C CA . GLU A 1 162 ? 18.290 -13.049 5.483 1.00 87.94 162 GLU A CA 1
ATOM 1298 C C . GLU A 1 162 ? 18.945 -11.785 4.912 1.00 87.94 162 GLU A C 1
ATOM 1300 O O . GLU A 1 162 ? 19.452 -11.794 3.791 1.00 87.94 162 GLU A O 1
ATOM 1305 N N . SER A 1 163 ? 19.014 -10.705 5.695 1.00 87.38 163 SER A N 1
ATOM 1306 C CA . SER A 1 163 ? 19.672 -9.466 5.274 1.00 87.38 163 SER A CA 1
ATOM 1307 C C . SER A 1 163 ? 21.167 -9.663 5.012 1.00 87.38 163 SER A C 1
ATOM 1309 O O . SER A 1 163 ? 21.706 -9.062 4.082 1.00 87.38 163 SER A O 1
ATOM 1311 N N . SER A 1 164 ? 21.846 -10.496 5.806 1.00 89.81 164 SER A N 1
ATOM 1312 C CA . SER A 1 164 ? 23.259 -10.823 5.597 1.00 89.81 164 SER A CA 1
ATOM 1313 C C . SER A 1 164 ? 23.464 -11.658 4.328 1.00 89.81 164 SER A C 1
ATOM 1315 O O . SER A 1 164 ? 24.353 -11.349 3.535 1.00 89.81 164 SER A O 1
ATOM 1317 N N . GLN A 1 165 ? 22.596 -12.644 4.071 1.00 91.56 165 GLN A N 1
ATOM 1318 C CA . GLN A 1 165 ? 22.614 -13.418 2.823 1.00 91.56 165 GLN A CA 1
ATOM 1319 C C . GLN A 1 165 ? 22.360 -12.539 1.595 1.00 91.56 165 GLN A C 1
ATOM 1321 O O . GLN A 1 165 ? 23.066 -12.659 0.594 1.00 91.56 165 GLN A O 1
ATOM 1326 N N . ILE A 1 166 ? 21.396 -11.616 1.669 1.00 91.75 166 ILE A N 1
ATOM 1327 C CA . ILE A 1 166 ? 21.128 -10.659 0.590 1.00 91.75 166 ILE A CA 1
ATOM 1328 C C . ILE A 1 166 ? 22.364 -9.793 0.326 1.00 91.75 166 ILE A C 1
ATOM 1330 O O . ILE A 1 166 ? 22.734 -9.611 -0.832 1.00 91.75 166 ILE A O 1
ATOM 1334 N N . ALA A 1 167 ? 23.037 -9.302 1.370 1.00 91.81 167 ALA A N 1
ATOM 1335 C CA . ALA A 1 167 ? 24.259 -8.515 1.217 1.00 91.81 167 ALA A CA 1
ATOM 1336 C C . ALA A 1 167 ? 25.400 -9.322 0.565 1.00 91.81 167 ALA A C 1
ATOM 1338 O O . ALA A 1 167 ? 26.094 -8.805 -0.311 1.00 91.81 167 ALA A O 1
ATOM 1339 N N . GLN A 1 168 ? 25.565 -10.598 0.932 1.00 92.00 168 GLN A N 1
ATOM 1340 C CA . GLN A 1 168 ? 26.540 -11.493 0.295 1.00 92.00 168 GLN A CA 1
ATOM 1341 C C . GLN A 1 168 ? 26.229 -11.703 -1.193 1.00 92.00 168 GLN A C 1
ATOM 1343 O O . GLN A 1 168 ? 27.104 -11.488 -2.032 1.00 92.00 168 GLN A O 1
ATOM 1348 N N . LEU A 1 169 ? 24.976 -12.026 -1.531 1.00 93.44 169 LEU A N 1
ATOM 1349 C CA . LEU A 1 169 ? 24.530 -12.194 -2.919 1.00 93.44 169 LEU A CA 1
ATOM 1350 C C . LEU A 1 169 ? 24.676 -10.906 -3.739 1.00 93.44 169 LEU A C 1
ATOM 1352 O O . LEU A 1 169 ? 25.008 -10.959 -4.923 1.00 93.44 169 LEU A O 1
ATOM 1356 N N . MET A 1 170 ? 24.435 -9.740 -3.133 1.00 90.50 170 MET A N 1
ATOM 1357 C CA . MET A 1 170 ? 24.643 -8.447 -3.788 1.00 90.50 170 MET A CA 1
ATOM 1358 C C . MET A 1 170 ? 26.119 -8.217 -4.125 1.00 90.50 170 MET A C 1
ATOM 1360 O O . MET A 1 170 ? 26.420 -7.864 -5.266 1.00 90.50 170 MET A O 1
ATOM 1364 N N . ASN A 1 171 ? 27.031 -8.476 -3.185 1.00 92.31 171 ASN A N 1
ATOM 1365 C CA . ASN A 1 171 ? 28.471 -8.340 -3.417 1.00 92.31 171 ASN A CA 1
ATOM 1366 C C . ASN A 1 171 ? 28.976 -9.320 -4.488 1.00 92.31 171 ASN A C 1
ATOM 1368 O O . ASN A 1 171 ? 29.744 -8.935 -5.370 1.00 92.31 171 ASN A O 1
ATOM 1372 N N . GLU A 1 172 ? 28.516 -10.572 -4.454 1.00 93.94 172 GLU A N 1
ATOM 1373 C CA . GLU A 1 172 ? 28.876 -11.586 -5.451 1.00 93.94 172 GLU A CA 1
ATOM 1374 C C . GLU A 1 172 ? 28.360 -11.207 -6.849 1.00 93.94 172 GLU A C 1
ATOM 1376 O O . GLU A 1 172 ? 29.091 -11.283 -7.842 1.00 93.94 172 GLU A O 1
ATOM 1381 N N . ARG A 1 173 ? 27.128 -10.687 -6.930 1.00 92.88 173 ARG A N 1
ATOM 1382 C CA . ARG A 1 173 ? 26.565 -10.152 -8.175 1.00 92.88 173 ARG A CA 1
ATOM 1383 C C . ARG A 1 173 ? 27.368 -8.962 -8.699 1.00 92.88 173 ARG A C 1
ATOM 1385 O O . ARG A 1 173 ? 27.560 -8.863 -9.910 1.00 92.88 173 ARG A O 1
ATOM 1392 N N . GLU A 1 174 ? 27.830 -8.063 -7.834 1.00 93.31 174 GLU A N 1
ATOM 1393 C CA . GLU A 1 174 ? 28.648 -6.918 -8.244 1.00 93.31 174 GLU A CA 1
ATOM 1394 C C . GLU A 1 174 ? 30.010 -7.363 -8.799 1.00 93.31 174 GLU A C 1
ATOM 1396 O O . GLU A 1 174 ? 30.438 -6.881 -9.853 1.00 93.31 174 GLU A O 1
ATOM 1401 N N . ALA A 1 175 ? 30.664 -8.328 -8.146 1.00 94.06 175 ALA A N 1
ATOM 1402 C CA . ALA A 1 175 ? 31.924 -8.901 -8.615 1.00 94.06 175 ALA A CA 1
ATOM 1403 C C . ALA A 1 175 ? 31.767 -9.560 -9.997 1.00 94.06 175 ALA A C 1
ATOM 1405 O O . ALA A 1 175 ? 32.524 -9.250 -10.922 1.00 94.06 175 ALA A O 1
ATOM 1406 N N . LEU A 1 176 ? 30.725 -10.381 -10.173 1.00 95.00 176 LEU A N 1
ATOM 1407 C CA . LEU A 1 176 ? 30.402 -11.014 -11.456 1.00 95.00 176 LEU A CA 1
ATOM 1408 C C . LEU A 1 176 ? 30.096 -9.991 -12.556 1.00 95.00 176 LEU A C 1
ATOM 1410 O O . LEU A 1 176 ? 30.461 -10.191 -13.716 1.00 95.00 176 LEU A O 1
ATOM 1414 N N . MET A 1 177 ? 29.432 -8.882 -12.220 1.00 92.94 177 MET A N 1
ATOM 1415 C CA . MET A 1 177 ? 29.155 -7.812 -13.181 1.00 92.94 177 MET A CA 1
ATOM 1416 C C . MET A 1 177 ? 30.441 -7.135 -13.661 1.00 92.94 177 MET A C 1
ATOM 1418 O O . MET A 1 177 ? 30.620 -6.986 -14.872 1.00 92.94 177 MET A O 1
ATOM 1422 N N . LYS A 1 178 ? 31.366 -6.807 -12.748 1.00 94.31 178 LYS A N 1
ATOM 1423 C CA . LYS A 1 178 ? 32.682 -6.245 -13.100 1.00 94.31 178 LYS A CA 1
ATOM 1424 C C . LYS A 1 178 ? 33.489 -7.203 -13.977 1.00 94.31 178 LYS A C 1
ATOM 1426 O O . LYS A 1 178 ? 34.067 -6.785 -14.981 1.00 94.31 178 LYS A O 1
ATOM 1431 N N . GLU A 1 179 ? 33.485 -8.496 -13.655 1.00 94.88 179 GLU A N 1
ATOM 1432 C CA . GLU A 1 179 ? 34.167 -9.513 -14.461 1.00 94.88 179 GLU A CA 1
ATOM 1433 C C . GLU A 1 179 ? 33.564 -9.624 -15.870 1.00 94.88 179 GLU A C 1
ATOM 1435 O O . GLU A 1 179 ? 34.286 -9.637 -16.872 1.00 94.88 179 GLU A O 1
ATOM 1440 N N . LYS A 1 180 ? 32.230 -9.626 -15.974 1.00 92.75 180 LYS A N 1
ATOM 1441 C CA . LYS A 1 180 ? 31.516 -9.683 -17.256 1.00 92.75 180 LYS A CA 1
ATOM 1442 C C . LYS A 1 180 ? 31.786 -8.456 -18.128 1.00 92.75 180 LYS A C 1
ATOM 1444 O O . LYS A 1 180 ? 31.903 -8.592 -19.349 1.00 92.75 180 LYS A O 1
ATOM 1449 N N . GLU A 1 181 ? 31.889 -7.269 -17.539 1.00 93.50 181 GLU A N 1
ATOM 1450 C CA . GLU A 1 181 ? 32.258 -6.042 -18.253 1.00 93.50 181 GLU A CA 1
ATOM 1451 C C . GLU A 1 181 ? 33.701 -6.085 -18.759 1.00 93.50 181 GLU A C 1
ATOM 1453 O O . GLU A 1 181 ? 33.938 -5.821 -19.941 1.00 93.50 181 GLU A O 1
ATOM 1458 N N . ALA A 1 182 ? 34.647 -6.513 -17.921 1.00 94.06 182 ALA A N 1
ATOM 1459 C CA . ALA A 1 182 ? 36.041 -6.685 -18.324 1.00 94.06 182 ALA A CA 1
ATOM 1460 C C . ALA A 1 182 ? 36.181 -7.711 -19.463 1.00 94.06 182 ALA A C 1
ATOM 1462 O O . ALA A 1 182 ? 36.921 -7.492 -20.428 1.00 94.06 182 ALA A O 1
ATOM 1463 N N . LEU A 1 183 ? 35.432 -8.818 -19.401 1.00 94.19 183 LEU A N 1
ATOM 1464 C CA . LEU A 1 183 ? 35.405 -9.818 -20.466 1.00 94.19 183 LEU A CA 1
ATOM 1465 C C . LEU A 1 183 ? 34.842 -9.232 -21.769 1.00 94.19 183 LEU A C 1
ATOM 1467 O O . LEU A 1 183 ? 35.408 -9.457 -22.840 1.00 94.19 183 LEU A O 1
ATOM 1471 N N . ARG A 1 184 ? 33.761 -8.445 -21.696 1.00 93.19 184 ARG A N 1
ATOM 1472 C CA . ARG A 1 184 ? 33.181 -7.757 -22.862 1.00 93.19 184 ARG A CA 1
ATOM 1473 C C . ARG A 1 184 ? 34.168 -6.785 -23.504 1.00 93.19 184 ARG A C 1
ATOM 1475 O O . ARG A 1 184 ? 34.296 -6.800 -24.727 1.00 93.19 184 ARG A O 1
ATOM 1482 N N . GLN A 1 185 ? 34.891 -6.000 -22.706 1.00 93.81 185 GLN A N 1
ATOM 1483 C CA . GLN A 1 185 ? 35.933 -5.098 -23.208 1.00 93.81 185 GLN A CA 1
ATOM 1484 C C . GLN A 1 185 ? 37.048 -5.874 -23.918 1.00 93.81 185 GLN A C 1
ATOM 1486 O O . GLN A 1 185 ? 37.347 -5.586 -25.076 1.00 93.81 185 GLN A O 1
ATOM 1491 N N . LYS A 1 186 ? 37.580 -6.935 -23.294 1.00 94.38 186 LYS A N 1
ATOM 1492 C CA . LYS A 1 186 ? 38.594 -7.807 -23.916 1.00 94.38 186 LYS A CA 1
ATOM 1493 C C . LYS A 1 186 ? 38.105 -8.430 -25.225 1.00 94.38 186 LYS A C 1
ATOM 1495 O O . LYS A 1 186 ? 38.866 -8.546 -26.185 1.00 94.38 186 LYS A O 1
ATOM 1500 N N . MET A 1 187 ? 36.840 -8.844 -25.288 1.00 92.12 187 MET A N 1
ATOM 1501 C CA . MET A 1 187 ? 36.249 -9.399 -26.509 1.00 92.12 187 MET A CA 1
ATOM 1502 C C . MET A 1 187 ? 36.140 -8.350 -27.621 1.00 92.12 187 MET A C 1
ATOM 1504 O O . MET A 1 187 ? 36.487 -8.653 -28.766 1.00 92.12 187 MET A O 1
ATOM 1508 N N . ALA A 1 188 ? 35.735 -7.121 -27.292 1.00 93.81 188 ALA A N 1
ATOM 1509 C CA . ALA A 1 188 ? 35.677 -6.009 -28.238 1.00 93.81 188 ALA A CA 1
ATOM 1510 C C . ALA A 1 188 ? 37.074 -5.625 -28.760 1.00 93.81 188 ALA A C 1
ATOM 1512 O O . ALA A 1 188 ? 37.269 -5.492 -29.970 1.00 93.81 188 ALA A O 1
ATOM 1513 N N . GLU A 1 189 ? 38.075 -5.535 -27.880 1.00 93.12 189 GLU A N 1
ATOM 1514 C CA . GLU A 1 189 ? 39.471 -5.287 -28.262 1.00 93.12 189 GLU A CA 1
ATOM 1515 C C . GLU A 1 189 ? 40.019 -6.387 -29.174 1.00 93.12 189 GLU A C 1
ATOM 1517 O O . GLU A 1 189 ? 40.633 -6.105 -30.207 1.00 93.12 189 GLU A O 1
ATOM 1522 N N . ASN A 1 190 ? 39.759 -7.654 -28.839 1.00 90.62 190 ASN A N 1
ATOM 1523 C CA . ASN A 1 190 ? 40.177 -8.789 -29.655 1.00 90.62 190 ASN A CA 1
ATOM 1524 C C . ASN A 1 190 ? 39.503 -8.794 -31.035 1.00 90.62 190 ASN A C 1
ATOM 1526 O O . ASN A 1 190 ? 40.158 -9.108 -32.034 1.00 90.62 190 ASN A O 1
ATOM 1530 N N . GLN A 1 191 ? 38.222 -8.424 -31.124 1.00 90.62 191 GLN A N 1
ATOM 1531 C CA . GLN A 1 191 ? 37.534 -8.245 -32.406 1.00 90.62 191 GLN A CA 1
ATOM 1532 C C . GLN A 1 191 ? 38.152 -7.104 -33.222 1.00 90.62 191 GLN A C 1
ATOM 1534 O O . GLN A 1 191 ? 38.507 -7.315 -34.384 1.00 90.62 191 GLN A O 1
ATOM 1539 N N . ALA A 1 192 ? 38.381 -5.939 -32.610 1.00 91.81 192 ALA A N 1
ATOM 1540 C CA . ALA A 1 192 ? 39.020 -4.800 -33.269 1.00 91.81 192 ALA A CA 1
ATOM 1541 C C . ALA A 1 192 ? 40.448 -5.129 -33.743 1.00 91.81 192 ALA A C 1
ATOM 1543 O O . ALA A 1 192 ? 40.864 -4.735 -34.836 1.00 91.81 192 ALA A O 1
ATOM 1544 N N . ARG A 1 193 ? 41.207 -5.905 -32.961 1.00 91.44 193 ARG A N 1
ATOM 1545 C CA . ARG A 1 193 ? 42.541 -6.389 -33.342 1.00 91.44 193 ARG A CA 1
ATOM 1546 C C . ARG A 1 193 ? 42.477 -7.350 -34.531 1.00 91.44 193 ARG A C 1
ATOM 1548 O O . ARG A 1 193 ? 43.294 -7.228 -35.445 1.00 91.44 193 ARG A O 1
ATOM 1555 N N . LYS A 1 194 ? 41.506 -8.272 -34.561 1.00 88.00 194 LYS A N 1
ATOM 1556 C CA . LYS A 1 194 ? 41.281 -9.177 -35.705 1.00 88.00 194 LYS A CA 1
ATOM 1557 C C . LYS A 1 194 ? 40.916 -8.408 -36.979 1.00 88.00 194 LYS A C 1
ATOM 1559 O O . LYS A 1 194 ? 41.475 -8.703 -38.032 1.00 88.00 194 LYS A O 1
ATOM 1564 N N . GLU A 1 195 ? 40.036 -7.414 -36.885 1.00 88.94 195 GLU A N 1
ATOM 1565 C CA . GLU A 1 195 ? 39.666 -6.503 -37.981 1.00 88.94 195 GLU A CA 1
ATOM 1566 C C . GLU A 1 195 ? 40.894 -5.778 -38.560 1.00 88.94 195 GLU A C 1
ATOM 1568 O O . GLU A 1 195 ? 41.145 -5.825 -39.767 1.00 88.94 195 GLU A O 1
ATOM 1573 N N . LYS A 1 196 ? 41.719 -5.169 -37.695 1.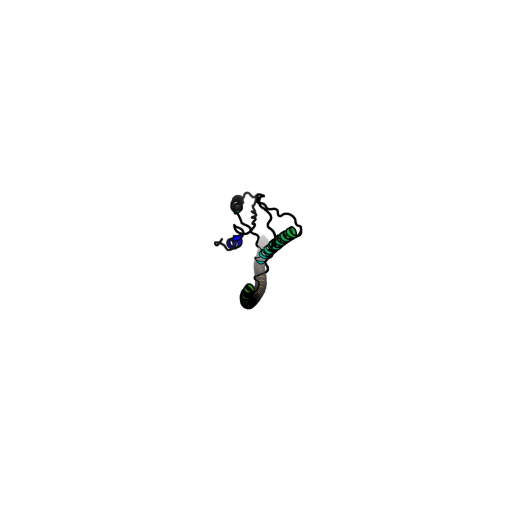00 87.19 196 LYS A N 1
ATOM 1574 C CA . LYS A 1 196 ? 42.963 -4.496 -38.104 1.00 87.19 196 LYS A CA 1
ATOM 1575 C C . LYS A 1 196 ? 43.932 -5.461 -38.793 1.00 87.19 196 LYS A C 1
ATOM 1577 O O . LYS A 1 196 ? 44.475 -5.126 -39.842 1.00 87.19 196 LYS A O 1
ATOM 1582 N N . LEU A 1 197 ? 44.109 -6.670 -38.255 1.00 83.06 197 LEU A N 1
ATOM 1583 C CA . LEU A 1 197 ? 45.002 -7.679 -38.834 1.00 83.06 197 LEU A CA 1
ATOM 1584 C C . LEU A 1 197 ? 44.520 -8.178 -40.207 1.00 83.06 197 LEU A C 1
ATOM 1586 O O . LEU A 1 197 ? 45.337 -8.446 -41.087 1.00 83.06 197 LEU A O 1
ATOM 1590 N N . LYS A 1 198 ? 43.202 -8.292 -40.420 1.00 84.50 198 LYS A N 1
ATOM 1591 C CA . LYS A 1 198 ? 42.639 -8.604 -41.745 1.00 84.50 198 LYS A CA 1
ATOM 1592 C C . LYS A 1 198 ? 42.968 -7.502 -42.755 1.00 84.50 198 LYS A C 1
ATOM 1594 O O . LYS A 1 198 ? 43.410 -7.814 -43.859 1.00 84.50 198 LYS A O 1
ATOM 1599 N N . LYS A 1 199 ? 42.824 -6.229 -42.363 1.00 82.75 199 LYS A N 1
ATOM 1600 C CA . LYS A 1 199 ? 43.155 -5.075 -43.218 1.00 82.75 199 LYS A CA 1
ATOM 1601 C C . LYS A 1 199 ? 44.645 -5.025 -43.570 1.00 82.75 199 LYS A C 1
ATOM 1603 O O . LYS A 1 199 ? 44.969 -4.858 -44.740 1.00 82.75 199 LYS A O 1
ATOM 1608 N N . THR A 1 200 ? 45.553 -5.238 -42.612 1.00 79.75 200 THR A N 1
ATOM 1609 C CA . THR A 1 200 ? 47.006 -5.221 -42.885 1.00 79.75 200 THR A CA 1
ATOM 1610 C C . THR A 1 200 ? 47.457 -6.392 -43.756 1.00 79.75 200 THR A C 1
ATOM 1612 O O . THR A 1 200 ? 48.253 -6.192 -44.672 1.00 79.75 200 THR A O 1
ATOM 1615 N N . LYS A 1 201 ? 46.915 -7.601 -43.543 1.00 81.75 201 LYS A N 1
ATOM 1616 C CA . LYS A 1 201 ? 47.171 -8.753 -44.426 1.00 81.75 201 LYS A CA 1
ATOM 1617 C C . LYS A 1 201 ? 46.659 -8.507 -45.850 1.00 81.75 201 LYS A C 1
ATOM 1619 O O . LYS A 1 201 ? 47.367 -8.822 -46.804 1.00 81.75 201 LYS A O 1
ATOM 1624 N N . GLY A 1 202 ? 45.475 -7.906 -45.997 1.00 77.69 202 GLY A N 1
ATOM 1625 C CA . GLY A 1 202 ? 44.932 -7.501 -47.298 1.00 77.69 202 GLY A CA 1
ATOM 1626 C C . GLY A 1 202 ? 45.801 -6.453 -48.001 1.00 77.69 202 GLY A C 1
ATOM 1627 O O . GLY A 1 202 ? 46.117 -6.604 -49.179 1.00 77.69 202 GLY A O 1
ATOM 1628 N N . LEU A 1 203 ? 46.268 -5.440 -47.262 1.00 73.38 203 LEU A N 1
ATOM 1629 C CA . LEU A 1 203 ? 47.157 -4.400 -47.785 1.00 73.38 203 LEU A CA 1
ATOM 1630 C C . LEU A 1 203 ? 48.511 -4.976 -48.233 1.00 73.38 203 LEU A C 1
ATOM 1632 O O . LEU A 1 203 ? 49.005 -4.638 -49.306 1.00 73.38 203 LEU A O 1
ATOM 1636 N N . GLY A 1 204 ? 49.083 -5.898 -47.451 1.00 76.38 204 GLY A N 1
ATOM 1637 C CA . GLY A 1 204 ? 50.319 -6.600 -47.802 1.00 76.38 204 GLY A CA 1
ATOM 1638 C C . GLY A 1 204 ? 50.185 -7.447 -49.072 1.00 76.38 204 GLY A C 1
ATOM 1639 O O . GLY A 1 204 ? 51.093 -7.452 -49.902 1.00 76.38 204 GLY A O 1
ATOM 1640 N N . ALA A 1 205 ? 49.042 -8.113 -49.269 1.00 77.69 205 ALA A N 1
ATOM 1641 C CA . ALA A 1 205 ? 48.761 -8.864 -50.494 1.00 77.69 205 ALA A CA 1
ATOM 1642 C C . ALA A 1 205 ? 48.646 -7.947 -51.728 1.00 77.69 205 ALA A C 1
ATOM 1644 O O . ALA A 1 205 ? 49.189 -8.271 -52.786 1.00 77.69 205 ALA A O 1
ATOM 1645 N N . LEU A 1 206 ? 48.005 -6.781 -51.583 1.00 74.06 206 LEU A N 1
ATOM 1646 C CA . LEU A 1 206 ? 47.893 -5.774 -52.645 1.00 74.06 206 LEU A CA 1
ATOM 1647 C C . LEU A 1 206 ? 49.255 -5.173 -53.015 1.00 74.06 206 LEU A C 1
ATOM 1649 O O . LEU A 1 206 ? 49.582 -5.100 -54.196 1.00 74.06 206 LEU A O 1
ATOM 1653 N N . LEU A 1 207 ? 50.081 -4.825 -52.025 1.00 74.06 207 LEU A N 1
ATOM 1654 C CA . LEU A 1 207 ? 51.449 -4.335 -52.236 1.00 74.06 207 LEU A CA 1
ATOM 1655 C C . LEU A 1 207 ? 52.326 -5.35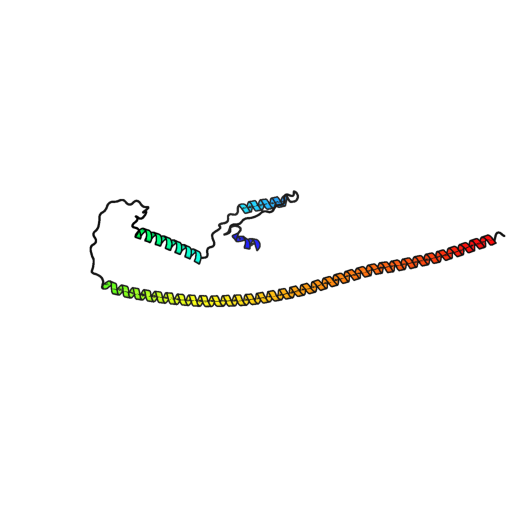8 -52.968 1.00 74.06 207 LEU A C 1
ATOM 1657 O O . LEU A 1 207 ? 53.073 -4.994 -53.875 1.00 74.06 207 LEU A O 1
ATOM 1661 N N . LYS A 1 208 ? 52.209 -6.646 -52.623 1.00 78.69 208 LYS A N 1
ATOM 1662 C CA . LYS A 1 208 ? 52.941 -7.722 -53.310 1.00 78.69 208 LYS A CA 1
ATOM 1663 C C . LYS A 1 208 ? 52.499 -7.868 -54.771 1.00 78.69 208 LYS A C 1
ATOM 1665 O O . LYS A 1 208 ? 53.336 -8.078 -55.645 1.00 78.69 208 LYS A O 1
ATOM 1670 N N . LYS A 1 209 ? 51.197 -7.712 -55.045 1.00 78.50 209 LYS A N 1
ATOM 1671 C CA . LYS A 1 209 ? 50.633 -7.731 -56.405 1.00 78.50 209 LYS A CA 1
ATOM 1672 C C . LYS A 1 209 ? 51.059 -6.506 -57.227 1.00 78.50 209 LYS A C 1
ATOM 1674 O O . LYS A 1 209 ? 51.375 -6.653 -58.406 1.00 78.50 209 LYS A O 1
ATOM 1679 N N . ALA A 1 210 ? 51.113 -5.326 -56.606 1.00 77.00 210 ALA A N 1
ATOM 1680 C CA . ALA A 1 210 ? 51.556 -4.087 -57.244 1.00 77.00 210 ALA A CA 1
ATOM 1681 C C . ALA A 1 210 ? 53.044 -4.138 -57.625 1.00 77.00 210 ALA A C 1
ATOM 1683 O O . ALA A 1 210 ? 53.378 -3.846 -58.769 1.00 77.00 210 ALA A O 1
ATOM 1684 N N . LYS A 1 211 ? 53.917 -4.604 -56.718 1.00 78.88 211 LYS A N 1
ATOM 1685 C CA . LYS A 1 211 ? 55.349 -4.798 -57.012 1.00 78.88 211 LYS A CA 1
ATOM 1686 C C . LYS A 1 211 ? 55.578 -5.761 -58.175 1.00 78.88 211 LYS A C 1
ATOM 1688 O O . LYS A 1 211 ? 56.277 -5.413 -59.115 1.00 78.88 211 LYS A O 1
ATOM 1693 N N . LYS A 1 212 ? 54.895 -6.912 -58.167 1.00 76.31 212 LYS A N 1
ATOM 1694 C CA . LYS A 1 212 ? 54.993 -7.890 -59.258 1.00 76.31 212 LYS A CA 1
ATOM 1695 C C . LYS A 1 212 ? 54.519 -7.321 -60.603 1.00 76.31 212 LYS A C 1
ATOM 1697 O O . LYS A 1 212 ? 55.088 -7.649 -61.632 1.00 76.31 212 LYS A O 1
ATOM 1702 N N . SER A 1 213 ? 53.506 -6.449 -60.594 1.00 71.62 213 SER A N 1
ATOM 1703 C CA . SER A 1 213 ? 53.012 -5.788 -61.814 1.00 71.62 213 SER A CA 1
ATOM 1704 C C . SER A 1 213 ? 53.987 -4.721 -62.336 1.00 71.62 213 SER A C 1
ATOM 1706 O O . SER A 1 213 ? 54.145 -4.582 -63.546 1.00 71.62 213 SER A O 1
ATOM 1708 N N . GLN A 1 214 ? 54.669 -3.995 -61.441 1.00 71.19 214 GLN A N 1
ATOM 1709 C CA . GLN A 1 214 ? 55.724 -3.040 -61.804 1.00 71.19 214 GLN A CA 1
ATOM 1710 C C . GLN A 1 214 ? 56.965 -3.730 -62.383 1.00 71.19 214 GLN A C 1
ATOM 1712 O O . GLN A 1 214 ? 57.502 -3.253 -63.377 1.00 71.19 214 GLN A O 1
ATOM 1717 N N . GLU A 1 215 ? 57.382 -4.862 -61.811 1.00 71.69 215 GLU A N 1
ATOM 1718 C CA . GLU A 1 215 ? 58.503 -5.666 -62.323 1.00 71.69 215 GLU A CA 1
ATOM 1719 C C . GLU A 1 215 ? 58.213 -6.169 -63.747 1.00 71.69 215 GLU A C 1
ATOM 1721 O O . GLU A 1 215 ? 59.009 -5.938 -64.654 1.00 71.69 215 GLU A O 1
ATOM 1726 N N . THR A 1 216 ? 57.015 -6.716 -63.996 1.00 66.50 216 THR A N 1
ATOM 1727 C CA . THR A 1 216 ? 56.617 -7.163 -65.345 1.00 66.50 216 THR A CA 1
ATOM 1728 C C . THR A 1 216 ? 56.466 -6.021 -66.356 1.00 66.50 216 THR A C 1
ATOM 1730 O O . THR A 1 216 ? 56.664 -6.221 -67.552 1.00 66.50 216 THR A O 1
ATOM 1733 N N . ALA A 1 217 ? 56.105 -4.814 -65.907 1.00 65.69 217 ALA A N 1
ATOM 1734 C CA . ALA A 1 217 ? 56.007 -3.643 -66.780 1.00 65.69 217 ALA A CA 1
ATOM 1735 C C . ALA A 1 217 ? 57.394 -3.091 -67.156 1.00 65.69 217 ALA A C 1
ATOM 1737 O O . ALA A 1 217 ? 57.599 -2.686 -68.299 1.00 65.69 217 ALA A O 1
ATOM 1738 N N . GLY A 1 218 ? 58.351 -3.121 -66.221 1.00 62.50 218 GLY A N 1
ATOM 1739 C CA . GLY A 1 218 ? 59.746 -2.762 -66.481 1.00 62.50 218 GLY A CA 1
ATOM 1740 C C . GLY A 1 218 ? 60.417 -3.720 -67.466 1.00 62.50 218 GLY A C 1
ATOM 1741 O O . GLY A 1 218 ? 61.044 -3.276 -68.426 1.00 62.50 218 GLY A O 1
ATOM 1742 N N . GLU A 1 219 ? 60.217 -5.029 -67.303 1.00 59.97 219 GLU A N 1
ATOM 1743 C CA . GLU A 1 219 ? 60.739 -6.032 -68.241 1.00 59.97 219 GLU A CA 1
ATOM 1744 C C . GLU A 1 219 ? 60.150 -5.862 -69.654 1.00 59.97 219 GLU A C 1
ATOM 1746 O O . GLU A 1 219 ? 60.891 -5.874 -70.636 1.00 59.97 219 GLU A O 1
ATOM 1751 N N . ASN A 1 220 ? 58.843 -5.599 -69.773 1.00 58.91 220 ASN A N 1
ATOM 1752 C CA . ASN A 1 220 ? 58.191 -5.393 -71.072 1.00 58.91 220 ASN A CA 1
ATOM 1753 C C . ASN A 1 220 ? 58.651 -4.117 -71.801 1.00 58.91 220 ASN A C 1
ATOM 1755 O O . ASN A 1 220 ? 58.814 -4.152 -73.022 1.00 58.91 220 ASN A O 1
ATOM 1759 N N . ASN A 1 221 ? 58.896 -3.013 -71.085 1.00 61.53 221 ASN A N 1
ATOM 1760 C CA . ASN A 1 221 ? 59.442 -1.794 -71.695 1.00 61.53 221 ASN A CA 1
ATOM 1761 C C . ASN A 1 221 ? 60.881 -1.999 -72.180 1.00 61.53 221 ASN A C 1
ATOM 1763 O O . ASN A 1 221 ? 61.216 -1.590 -73.285 1.00 61.53 221 ASN A O 1
ATOM 1767 N N . THR A 1 222 ? 61.702 -2.720 -71.414 1.00 64.44 222 THR A N 1
ATOM 1768 C CA . THR A 1 222 ? 63.095 -2.992 -71.799 1.00 64.44 222 THR A CA 1
ATOM 1769 C C . THR A 1 222 ? 63.174 -3.874 -73.054 1.00 64.44 222 THR A C 1
ATOM 1771 O O . THR A 1 222 ? 63.985 -3.633 -73.946 1.00 64.44 222 THR A O 1
ATOM 1774 N N . VAL A 1 223 ? 62.285 -4.869 -73.174 1.00 64.19 223 VAL A N 1
ATOM 1775 C CA . VAL A 1 223 ? 62.172 -5.719 -74.375 1.00 64.19 223 VAL A CA 1
ATOM 1776 C C . VAL A 1 223 ? 61.595 -4.948 -75.572 1.00 64.19 223 VAL A C 1
ATOM 1778 O O . VAL A 1 223 ? 61.975 -5.213 -76.714 1.00 64.19 223 VAL A O 1
ATOM 1781 N N . SER A 1 224 ? 60.687 -3.995 -75.337 1.00 67.31 224 SER A N 1
ATOM 1782 C CA . SER A 1 224 ? 60.175 -3.083 -76.369 1.00 67.31 224 SER A CA 1
ATOM 1783 C C . SER A 1 224 ? 61.282 -2.188 -76.927 1.00 67.31 224 SER A C 1
ATOM 1785 O O . SER A 1 224 ? 61.447 -2.119 -78.145 1.00 67.31 224 SER A O 1
ATOM 1787 N N . ASP A 1 225 ? 62.071 -1.564 -76.054 1.00 67.00 225 ASP A N 1
ATOM 1788 C CA . ASP A 1 225 ? 63.153 -0.660 -76.449 1.00 67.00 225 ASP A CA 1
ATOM 1789 C C . ASP A 1 225 ? 64.244 -1.410 -77.227 1.00 67.00 225 ASP A C 1
ATOM 1791 O O . ASP A 1 225 ? 64.637 -0.974 -78.308 1.00 67.00 225 ASP A O 1
ATOM 1795 N N . GLN A 1 226 ? 64.623 -2.615 -76.782 1.00 68.38 226 GLN A N 1
ATOM 1796 C CA . GLN A 1 226 ? 65.555 -3.476 -77.523 1.00 68.38 226 GLN A CA 1
ATOM 1797 C C . GLN A 1 226 ? 65.009 -3.912 -78.894 1.00 68.38 226 GLN A C 1
ATOM 1799 O O . GLN A 1 226 ? 65.767 -4.016 -79.859 1.00 68.38 226 GLN A O 1
ATOM 1804 N N . LYS A 1 227 ? 63.694 -4.148 -79.025 1.00 68.50 227 LYS A N 1
ATOM 1805 C CA . LYS A 1 227 ? 63.064 -4.455 -80.323 1.00 68.50 227 LYS A CA 1
ATOM 1806 C C . LYS A 1 227 ? 63.024 -3.245 -81.255 1.00 68.50 227 LYS A C 1
ATOM 1808 O O . LYS A 1 227 ? 63.225 -3.420 -82.455 1.00 68.50 227 LYS A O 1
ATOM 1813 N N . GLN A 1 228 ? 62.767 -2.046 -80.734 1.00 67.81 228 GLN A N 1
ATOM 1814 C CA . GLN A 1 228 ? 62.787 -0.813 -81.527 1.00 67.81 228 GLN A CA 1
ATOM 1815 C C . GLN A 1 228 ? 64.207 -0.457 -81.986 1.00 67.81 228 GLN A C 1
ATOM 1817 O O . GLN A 1 228 ? 64.396 -0.023 -83.121 1.00 67.81 228 GLN A O 1
ATOM 1822 N N . GLU A 1 229 ? 65.210 -0.690 -81.143 1.00 68.25 229 GLU A N 1
ATOM 1823 C CA . GLU A 1 229 ? 66.620 -0.477 -81.477 1.00 68.25 229 GLU A CA 1
ATOM 1824 C C . GLU A 1 229 ? 67.121 -1.496 -82.516 1.00 68.25 229 GLU A C 1
ATOM 1826 O O . GLU A 1 229 ? 67.740 -1.119 -83.511 1.00 68.25 229 GLU A O 1
ATOM 1831 N N . ALA A 1 230 ? 66.741 -2.772 -82.380 1.00 66.12 230 ALA A N 1
ATOM 1832 C CA . ALA A 1 230 ? 67.028 -3.802 -83.380 1.00 66.12 230 ALA A CA 1
ATOM 1833 C C . ALA A 1 230 ? 66.310 -3.572 -84.725 1.00 66.12 230 ALA A C 1
ATOM 1835 O O . ALA A 1 230 ? 66.816 -3.991 -85.766 1.00 66.12 230 ALA A O 1
ATOM 1836 N N . ALA A 1 231 ? 65.142 -2.919 -84.729 1.00 68.12 231 ALA A N 1
ATOM 1837 C CA . ALA A 1 231 ? 64.443 -2.542 -85.958 1.00 68.12 231 ALA A CA 1
ATOM 1838 C C . ALA A 1 231 ? 65.166 -1.409 -86.704 1.00 68.12 231 ALA A C 1
ATOM 1840 O O . ALA A 1 231 ? 65.317 -1.490 -87.919 1.00 68.12 231 ALA A O 1
ATOM 1841 N N . LYS A 1 232 ? 65.695 -0.410 -85.983 1.00 65.62 232 LYS A N 1
ATOM 1842 C CA . LYS A 1 232 ? 66.487 0.686 -86.574 1.00 65.62 232 LYS A CA 1
ATOM 1843 C C . LYS A 1 232 ? 67.804 0.211 -87.194 1.00 65.62 232 LYS A C 1
ATOM 1845 O O . LYS A 1 232 ? 68.251 0.779 -88.181 1.00 65.62 232 LYS A O 1
ATOM 1850 N N . LEU A 1 233 ? 68.404 -0.848 -86.650 1.00 61.06 233 LEU A N 1
ATOM 1851 C CA . LEU A 1 233 ? 69.636 -1.454 -87.175 1.00 61.06 233 LEU A CA 1
ATOM 1852 C C . LEU A 1 233 ? 69.433 -2.310 -88.439 1.00 61.06 233 LEU A C 1
ATOM 1854 O O . LEU A 1 233 ? 70.419 -2.696 -89.055 1.00 61.06 233 LEU A O 1
ATOM 1858 N N . LYS A 1 234 ? 68.189 -2.620 -88.830 1.00 61.53 234 LYS A N 1
ATOM 1859 C CA . LYS A 1 234 ? 67.870 -3.384 -90.053 1.00 61.53 234 LYS A CA 1
ATOM 1860 C C . LYS A 1 234 ? 67.505 -2.513 -91.264 1.00 61.53 234 LYS A C 1
ATOM 1862 O O . LYS A 1 234 ? 67.260 -3.067 -92.330 1.00 61.53 234 LYS A O 1
ATOM 1867 N N . GLU A 1 235 ? 67.439 -1.190 -91.103 1.00 55.19 235 GLU A N 1
ATOM 1868 C CA . GLU A 1 235 ? 67.151 -0.226 -92.184 1.00 55.19 235 GLU A CA 1
ATOM 1869 C C . GLU A 1 235 ? 68.414 0.414 -92.806 1.00 55.19 235 GLU A C 1
ATOM 1871 O O . GLU A 1 235 ? 68.303 1.355 -93.589 1.00 55.19 235 GLU A O 1
ATOM 1876 N N . TRP A 1 236 ? 69.604 -0.108 -92.498 1.00 46.78 236 TRP A N 1
ATOM 1877 C CA . TRP A 1 236 ? 70.878 0.186 -93.173 1.00 46.78 236 TRP A CA 1
ATOM 1878 C C . TRP A 1 236 ? 71.439 -1.090 -93.802 1.00 46.78 236 TRP A C 1
ATOM 1880 O O . TRP A 1 236 ? 72.113 -0.971 -94.850 1.00 46.78 236 TRP A O 1
#